Protein AF-A0A2S0VWW7-F1 (afdb_monomer)

Nearest PDB structures (foldseek):
  4xgw-assembly1_C  TM=8.590E-01  e=1.029E-23  Escherichia coli K-12
  4xgv-assembly3_C  TM=8.560E-01  e=3.788E-23  Escherichia coli K-12
  4xgv-assembly2_B  TM=8.538E-01  e=8.863E-23  Escherichia coli K-12
  4xgw-assembly2_B  TM=8.535E-01  e=9.926E-23  Escherichia coli K-12
  2o18-assembly1_C  TM=8.435E-01  e=6.814E-22  Escherichia coli

Solvent-accessible surface area (backbone atoms only — not comparable to full-atom values): 15763 Å² total; per-residue (Å²): 114,48,84,45,79,48,77,50,75,55,90,91,32,59,28,40,41,40,35,41,29,86,46,69,70,60,43,54,52,49,50,50,53,38,53,49,50,47,51,50,52,40,53,37,53,27,78,89,36,77,87,7,57,41,29,50,48,32,73,25,18,49,73,50,70,37,79,46,49,67,69,56,34,50,52,50,54,48,46,51,50,46,14,58,80,43,77,58,48,40,43,45,18,44,53,44,43,54,75,47,52,51,83,86,55,88,66,82,66,54,68,71,54,33,50,65,36,38,76,45,40,52,58,90,63,50,47,71,54,66,54,32,39,29,42,68,49,69,76,21,30,66,44,50,88,72,40,54,60,30,41,40,35,46,50,36,41,55,52,37,44,75,71,70,36,58,27,22,38,34,34,54,54,76,29,29,28,37,52,19,24,45,96,88,66,47,54,46,77,45,68,40,74,42,53,85,52,53,96,81,50,94,72,65,68,50,76,43,72,46,74,38,49,57,27,6,37,11,62,32,60,38,57,87,56,49,42,75,48,98,90,39,81,37,40,72,56,57,30,60,89,75,54,42,53,39,51,66,57,31,30,24,36,18,45,32,81,41,16,34,56,8,29,39,52,14,42,39,27,44,63,44,30,87,55,13,64,61,53,43,58,74,67,70,50,38,31,44,35,28,30,75,85,67,52,76,49,71,47,123

Mean predicted aligned error: 4.57 Å

Radius of gyration: 19.51 Å; Cα contacts (8 Å, |Δi|>4): 621; chains: 1; bounding box: 43×45×53 Å

Sequence (300 aa):
MHLFQFQFKAMGSPCSLHFYAANQSLAQTAARHAQQEVARLESKYSRYRSSSLLSNINLSAGKKAVAIDNETAALLAYAEQAYQISDGLFDITTGVLRNAWNFKSKTIPNDETILQWLDLVGWQDVEWQQSQIYLPKAGMEIDFGGIVKEYASDAVVALLKQHQIQFGLVDMGGDIHVVGPHPNGDAWLVGVQNPASNAKDNNPSPVANIPMTHGGLASSGDYQRYIELQGKKYSHVLNPRTGWPVSGLAAVSVWSEQCVMAGTLATITMLKEEAGVSWLQELAVPFVAVDLQGRINRAV

Structure (mmCIF, N/CA/C/O backbone):
data_AF-A0A2S0VWW7-F1
#
_entry.id   AF-A0A2S0VWW7-F1
#
loop_
_atom_site.group_PDB
_atom_site.id
_atom_site.type_symbol
_atom_site.label_atom_id
_atom_site.label_alt_id
_atom_site.label_comp_id
_atom_site.label_asym_id
_atom_site.label_entity_id
_atom_site.label_seq_id
_atom_site.pdbx_PDB_ins_code
_atom_site.Cartn_x
_atom_site.Cartn_y
_atom_site.Cartn_z
_atom_site.occupancy
_atom_site.B_iso_or_equiv
_atom_site.auth_seq_id
_atom_site.auth_comp_id
_atom_site.auth_asym_id
_atom_site.auth_atom_id
_atom_site.pdbx_PDB_model_num
ATOM 1 N N . MET A 1 1 ? 21.161 3.313 -24.583 1.00 85.00 1 MET A N 1
ATOM 2 C CA . MET A 1 1 ? 20.501 3.521 -23.276 1.00 85.00 1 MET A CA 1
ATOM 3 C C . MET A 1 1 ? 21.174 2.635 -22.250 1.00 85.00 1 MET A C 1
ATOM 5 O O . MET A 1 1 ? 21.552 1.525 -22.600 1.00 85.00 1 MET A O 1
ATOM 9 N N . HIS A 1 2 ? 21.316 3.109 -21.017 1.00 95.19 2 HIS A N 1
ATOM 10 C CA . HIS A 1 2 ? 21.922 2.350 -19.918 1.00 95.19 2 HIS A CA 1
ATOM 11 C C . HIS A 1 2 ? 20.928 2.221 -18.772 1.00 95.19 2 HIS A C 1
ATOM 13 O O . HIS A 1 2 ? 20.112 3.123 -18.587 1.00 95.19 2 HIS A O 1
ATOM 19 N N . LEU A 1 3 ? 21.004 1.116 -18.029 1.00 97.88 3 LEU A N 1
ATOM 20 C CA . LEU A 1 3 ? 20.250 0.939 -16.794 1.00 97.88 3 LEU A CA 1
ATOM 21 C C . LEU A 1 3 ? 20.892 1.787 -15.693 1.00 97.88 3 LEU A C 1
ATOM 23 O O . LEU A 1 3 ? 22.076 1.628 -15.401 1.00 97.88 3 LEU A O 1
ATOM 27 N N . PHE A 1 4 ? 20.106 2.668 -15.086 1.00 98.50 4 PHE A N 1
ATOM 28 C CA . PHE A 1 4 ? 20.488 3.447 -13.915 1.00 98.50 4 PHE A CA 1
ATOM 29 C C . PHE A 1 4 ? 19.727 2.944 -12.693 1.00 98.50 4 PHE A C 1
ATOM 31 O O . PHE A 1 4 ? 18.573 2.525 -12.800 1.00 98.50 4 PHE A O 1
ATOM 38 N N . GLN A 1 5 ? 20.384 3.002 -11.537 1.00 98.31 5 GLN A N 1
ATOM 39 C CA . GLN A 1 5 ? 19.826 2.585 -10.258 1.00 98.31 5 GLN A CA 1
ATOM 40 C C . GLN A 1 5 ? 19.973 3.717 -9.247 1.00 98.31 5 GLN A C 1
ATOM 42 O O . GLN A 1 5 ? 21.059 4.275 -9.079 1.00 98.31 5 GLN A O 1
ATOM 47 N N . PHE A 1 6 ? 18.879 4.045 -8.570 1.00 98.50 6 PHE A N 1
ATOM 48 C CA . PHE A 1 6 ? 18.844 5.057 -7.522 1.00 98.50 6 PHE A CA 1
ATOM 49 C C . PHE A 1 6 ? 18.192 4.459 -6.288 1.00 98.50 6 PHE A C 1
ATOM 51 O O . PHE A 1 6 ? 17.077 3.958 -6.369 1.00 98.50 6 PHE A O 1
ATOM 58 N N . GLN A 1 7 ? 18.869 4.533 -5.147 1.00 97.88 7 GLN A N 1
ATOM 59 C CA . GLN A 1 7 ? 18.347 4.063 -3.867 1.00 97.88 7 GLN A CA 1
ATOM 60 C C . GLN A 1 7 ? 18.106 5.248 -2.940 1.00 97.88 7 GLN A C 1
ATOM 62 O O . GLN A 1 7 ? 18.870 6.215 -2.935 1.00 97.88 7 GLN A O 1
ATOM 67 N N . PHE A 1 8 ? 17.037 5.176 -2.158 1.00 97.75 8 PHE A N 1
ATOM 68 C CA . PHE A 1 8 ? 16.674 6.197 -1.184 1.00 97.75 8 PHE A CA 1
ATOM 69 C C . PHE A 1 8 ? 15.818 5.585 -0.071 1.00 97.75 8 PHE A C 1
ATOM 71 O O . PHE A 1 8 ? 15.491 4.400 -0.093 1.00 97.75 8 PHE A O 1
ATOM 78 N N . LYS A 1 9 ? 15.496 6.379 0.949 1.00 96.44 9 LYS A N 1
ATOM 79 C CA . LYS A 1 9 ? 14.593 5.977 2.032 1.00 96.44 9 LYS A CA 1
ATOM 80 C C . LYS A 1 9 ? 13.419 6.934 2.065 1.00 96.44 9 LYS A C 1
ATOM 82 O O . LYS A 1 9 ? 13.630 8.144 2.061 1.00 96.44 9 LYS A O 1
ATOM 87 N N . ALA A 1 10 ? 12.218 6.385 2.125 1.00 94.81 10 ALA A N 1
ATOM 88 C CA . ALA A 1 10 ? 10.982 7.136 2.263 1.00 94.81 10 ALA A CA 1
ATOM 89 C C . ALA A 1 10 ? 9.891 6.214 2.811 1.00 94.81 10 ALA A C 1
ATOM 91 O O . ALA A 1 10 ? 10.002 4.995 2.714 1.00 94.81 10 ALA A O 1
ATOM 92 N N . MET A 1 11 ? 8.849 6.785 3.413 1.00 92.38 11 MET A N 1
ATOM 93 C CA . MET A 1 11 ? 7.660 6.060 3.883 1.00 92.38 11 MET A CA 1
ATOM 94 C C . MET A 1 11 ? 7.982 4.911 4.857 1.00 92.38 11 MET A C 1
ATOM 96 O O . MET A 1 11 ? 7.251 3.930 4.970 1.00 92.38 11 MET A O 1
ATOM 100 N N . GLY A 1 12 ? 9.091 5.042 5.594 1.00 88.56 12 GLY A N 1
ATOM 101 C CA . GLY A 1 12 ? 9.561 4.039 6.550 1.00 88.56 12 GLY A CA 1
ATOM 102 C C . GLY A 1 12 ? 10.221 2.797 5.934 1.00 88.56 12 GLY A C 1
ATOM 103 O O . GLY A 1 12 ? 10.450 1.837 6.669 1.00 88.56 12 GLY A O 1
ATOM 104 N N . SER A 1 13 ? 10.554 2.800 4.638 1.00 89.62 13 SER A N 1
ATOM 105 C CA . SER A 1 13 ? 11.182 1.671 3.933 1.00 89.62 13 SER A CA 1
ATOM 106 C C . SER A 1 13 ? 12.340 2.102 3.013 1.00 89.62 13 SER A C 1
ATOM 108 O O . SER A 1 13 ? 12.425 3.264 2.598 1.00 89.62 13 SER A O 1
ATOM 110 N N . PRO A 1 14 ? 13.284 1.192 2.694 1.00 94.06 14 PRO A N 1
ATOM 111 C CA . PRO A 1 14 ? 14.175 1.390 1.555 1.00 94.06 14 PRO A CA 1
ATOM 112 C C . PRO A 1 14 ? 13.351 1.390 0.262 1.00 94.06 14 PRO A C 1
ATOM 114 O O . PRO A 1 14 ? 12.431 0.594 0.123 1.00 94.06 14 PRO A O 1
ATOM 117 N N . CYS A 1 15 ? 13.674 2.291 -0.659 1.00 97.00 15 CYS A N 1
ATOM 118 C CA . CYS A 1 15 ? 13.042 2.400 -1.971 1.00 97.00 15 CYS A CA 1
ATOM 119 C C . CYS A 1 15 ? 14.127 2.417 -3.052 1.00 97.00 15 CYS A C 1
ATOM 121 O O . CYS A 1 15 ? 15.250 2.886 -2.809 1.00 97.00 15 CYS A O 1
ATOM 123 N N . SER A 1 16 ? 13.805 1.944 -4.254 1.00 98.00 16 SER A N 1
ATOM 124 C CA . SER A 1 16 ? 14.725 1.984 -5.386 1.00 98.00 16 SER A CA 1
ATOM 125 C C . SER A 1 16 ? 14.032 2.255 -6.722 1.00 98.00 16 SER A C 1
ATOM 127 O O . SER A 1 16 ? 12.875 1.908 -6.935 1.00 98.00 16 SER A O 1
ATOM 129 N N . LEU A 1 17 ? 14.749 2.930 -7.622 1.00 98.62 17 LEU A N 1
ATOM 130 C CA . LEU A 1 17 ? 14.327 3.207 -8.995 1.00 98.62 17 LEU A CA 1
ATOM 131 C C . LEU A 1 17 ? 15.333 2.572 -9.942 1.00 98.62 17 LEU A C 1
ATOM 133 O O . LEU A 1 17 ? 16.511 2.941 -9.912 1.00 98.62 17 LEU A O 1
ATOM 137 N N . HIS A 1 18 ? 14.878 1.656 -10.788 1.00 98.38 18 HIS A N 1
ATOM 138 C CA . HIS A 1 18 ? 15.699 0.971 -11.779 1.00 98.38 18 HIS A CA 1
ATOM 139 C C . HIS A 1 18 ? 15.141 1.275 -13.162 1.00 98.38 18 HIS A C 1
ATOM 141 O O . HIS A 1 18 ? 14.099 0.749 -13.528 1.00 98.38 18 HIS A O 1
ATOM 147 N N . PHE A 1 19 ? 15.792 2.118 -13.957 1.00 98.62 19 PHE A N 1
ATOM 148 C CA . PHE A 1 19 ? 15.247 2.466 -15.270 1.00 98.62 19 PHE A CA 1
ATOM 149 C C . PHE A 1 19 ? 16.317 2.798 -16.299 1.00 98.62 19 PHE A C 1
ATOM 151 O O . PHE A 1 19 ? 17.439 3.190 -15.970 1.00 98.62 19 PHE A O 1
ATOM 158 N N . TYR A 1 20 ? 15.961 2.643 -17.571 1.00 98.56 20 TYR A N 1
ATOM 159 C CA . TYR A 1 20 ? 16.850 2.952 -18.677 1.00 98.56 20 TYR A CA 1
ATOM 160 C C . TYR A 1 20 ? 16.694 4.404 -19.113 1.00 98.56 20 TYR A C 1
ATOM 162 O O . TYR A 1 20 ? 15.585 4.886 -19.333 1.00 98.56 20 TYR A O 1
ATOM 170 N N . ALA A 1 21 ? 17.821 5.087 -19.306 1.00 98.00 21 ALA A N 1
ATOM 171 C CA . ALA A 1 21 ? 17.844 6.452 -19.821 1.00 98.00 21 ALA A CA 1
ATOM 172 C C . ALA A 1 21 ? 18.891 6.623 -20.929 1.00 98.00 21 ALA A C 1
ATOM 174 O O . ALA A 1 21 ? 19.834 5.832 -21.068 1.00 98.00 21 ALA A O 1
ATOM 175 N N . ALA A 1 22 ? 18.718 7.673 -21.735 1.00 96.62 22 ALA A N 1
ATOM 176 C CA . ALA A 1 22 ? 19.641 8.019 -22.814 1.00 96.62 22 ALA A CA 1
ATOM 177 C C . ALA A 1 22 ? 21.004 8.495 -22.288 1.00 96.62 22 ALA A C 1
ATOM 179 O O . ALA A 1 22 ? 22.032 8.193 -22.888 1.00 96.62 22 ALA A O 1
ATOM 180 N N . ASN A 1 23 ? 21.018 9.218 -21.166 1.00 97.06 23 ASN A N 1
ATOM 181 C CA . ASN A 1 23 ? 22.227 9.727 -20.529 1.00 97.06 23 ASN A CA 1
ATOM 182 C C . ASN A 1 23 ? 22.016 9.940 -19.018 1.00 97.06 23 ASN A C 1
ATOM 184 O O . ASN A 1 23 ? 20.890 9.921 -18.517 1.00 97.06 23 ASN A O 1
ATOM 188 N N . GLN A 1 24 ? 23.118 10.169 -18.302 1.00 97.56 24 GLN A N 1
ATOM 189 C CA . GLN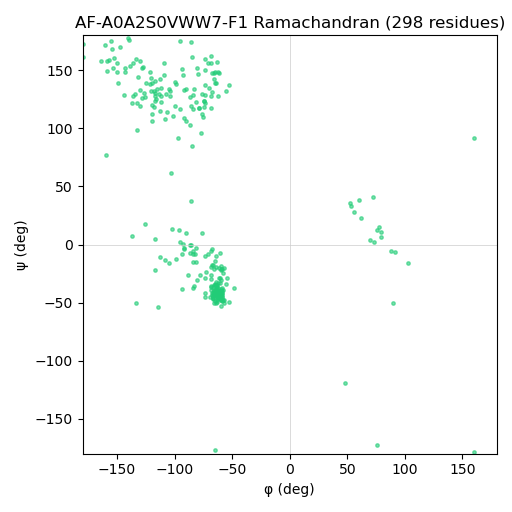 A 1 24 ? 23.130 10.341 -16.849 1.00 97.56 24 GLN A CA 1
ATOM 190 C C . GLN A 1 24 ? 22.368 11.586 -16.371 1.00 97.56 24 GLN A C 1
ATOM 192 O O . GLN A 1 24 ? 21.742 11.543 -15.315 1.00 97.56 24 GLN A O 1
ATOM 197 N N . SER A 1 25 ? 22.387 12.682 -17.135 1.00 97.94 25 SER A N 1
ATOM 198 C CA . SER A 1 25 ? 21.715 13.933 -16.756 1.00 97.94 25 SER A CA 1
ATOM 199 C C . SER A 1 25 ? 20.190 13.776 -16.728 1.00 97.94 25 SER A C 1
ATOM 201 O O . SER A 1 25 ? 19.543 14.169 -15.751 1.00 97.94 25 SER A O 1
ATOM 203 N N . LEU A 1 26 ? 19.623 13.120 -17.749 1.00 97.94 26 LEU A N 1
ATOM 204 C CA . LEU A 1 26 ? 18.206 12.755 -17.782 1.00 97.94 26 LEU A CA 1
ATOM 205 C C . LEU A 1 26 ? 17.859 11.839 -16.605 1.00 97.94 26 LEU A C 1
ATOM 207 O O . LEU A 1 26 ? 16.893 12.104 -15.892 1.00 97.94 26 LEU A O 1
ATOM 211 N N . ALA A 1 27 ? 18.675 10.806 -16.368 1.00 98.38 27 ALA A N 1
ATOM 212 C CA . ALA A 1 27 ? 18.436 9.859 -15.285 1.00 98.38 27 ALA A CA 1
ATOM 213 C C . ALA A 1 27 ? 18.416 10.538 -13.908 1.00 98.38 27 ALA A C 1
ATOM 215 O O . ALA A 1 27 ? 17.491 10.334 -13.129 1.00 98.38 27 ALA A O 1
ATOM 216 N N . GLN A 1 28 ? 19.394 11.400 -13.627 1.00 98.44 28 GLN A N 1
ATOM 217 C CA . GLN A 1 28 ? 19.469 12.142 -12.367 1.00 98.44 28 GLN A CA 1
ATOM 218 C C . GLN A 1 28 ? 18.298 13.109 -12.186 1.00 98.44 28 GLN A C 1
ATOM 220 O O . GLN A 1 28 ? 17.797 13.259 -11.073 1.00 98.44 28 GLN A O 1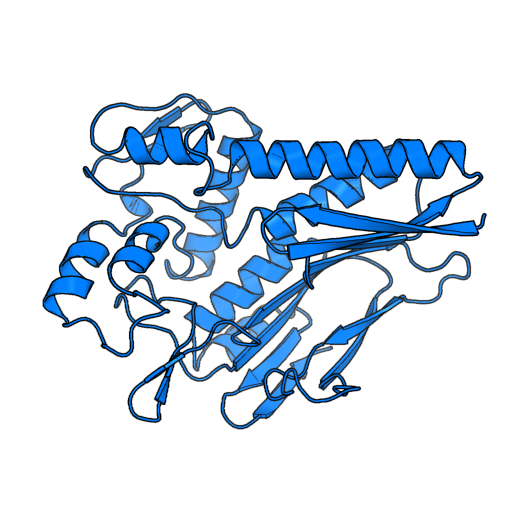
ATOM 225 N N . THR A 1 29 ? 17.860 13.766 -13.261 1.00 98.62 29 THR A N 1
ATOM 226 C CA . THR A 1 29 ? 16.718 14.688 -13.214 1.00 98.62 29 THR A CA 1
ATOM 227 C C . THR A 1 29 ? 15.426 13.938 -12.906 1.00 98.62 29 THR A C 1
ATOM 229 O O . THR A 1 29 ? 14.727 14.296 -11.961 1.00 98.62 29 THR A O 1
ATOM 232 N N . ALA A 1 30 ? 15.149 12.858 -13.640 1.00 98.62 30 ALA A N 1
ATOM 233 C CA . ALA A 1 30 ? 13.951 12.050 -13.438 1.00 98.62 30 ALA A CA 1
ATOM 234 C C . ALA A 1 30 ? 13.926 11.390 -12.049 1.00 98.62 30 ALA A C 1
ATOM 236 O O . ALA A 1 30 ? 12.911 11.445 -11.359 1.00 98.62 30 ALA A O 1
ATOM 237 N N . ALA A 1 31 ? 15.060 10.843 -11.592 1.00 98.69 31 ALA A N 1
ATOM 238 C CA . ALA A 1 31 ? 15.171 10.263 -10.255 1.00 98.69 31 ALA A CA 1
ATOM 239 C C . ALA A 1 31 ? 14.935 11.301 -9.149 1.00 98.69 31 ALA A C 1
ATOM 241 O O . ALA A 1 31 ? 14.242 11.013 -8.177 1.00 98.69 31 ALA A O 1
ATOM 242 N N . ARG A 1 32 ? 15.461 12.524 -9.304 1.00 98.69 32 ARG A N 1
ATOM 243 C CA . ARG A 1 32 ? 15.236 13.607 -8.338 1.00 98.69 32 ARG A CA 1
ATOM 244 C C . ARG A 1 32 ? 13.759 13.982 -8.251 1.00 98.69 32 ARG A C 1
ATOM 246 O O . ARG A 1 32 ? 13.248 14.121 -7.146 1.00 98.69 32 ARG A O 1
ATOM 253 N N . HIS A 1 33 ? 13.082 14.130 -9.387 1.00 98.75 33 HIS A N 1
ATOM 254 C CA . HIS A 1 33 ? 11.653 14.449 -9.409 1.00 98.75 33 HIS A CA 1
ATOM 255 C C . HIS A 1 33 ? 10.810 13.319 -8.802 1.00 98.75 33 HIS A C 1
ATOM 257 O O . HIS A 1 33 ? 9.933 13.590 -7.989 1.00 98.75 33 HIS A O 1
ATOM 263 N N . ALA A 1 34 ? 11.133 12.057 -9.102 1.00 98.75 34 ALA A N 1
ATOM 264 C CA . ALA A 1 34 ? 10.498 10.902 -8.469 1.00 98.75 34 ALA A CA 1
ATOM 265 C C . ALA A 1 34 ? 10.666 10.914 -6.938 1.00 98.75 34 ALA A C 1
ATOM 267 O O . ALA A 1 34 ? 9.695 10.778 -6.200 1.00 98.75 34 ALA A O 1
ATOM 268 N N . GLN A 1 35 ? 11.885 11.143 -6.441 1.00 98.69 35 GLN A N 1
ATOM 269 C CA . GLN A 1 35 ? 12.160 11.232 -5.002 1.00 98.69 35 GLN A CA 1
ATOM 270 C C . GLN A 1 35 ? 11.423 12.400 -4.334 1.00 98.69 35 GLN A C 1
ATOM 272 O O . GLN A 1 35 ? 10.923 12.258 -3.218 1.00 98.69 35 GLN A O 1
ATOM 277 N N . GLN A 1 36 ? 11.345 13.551 -5.006 1.00 98.69 36 GLN A N 1
ATOM 278 C CA . GLN A 1 36 ? 10.592 14.713 -4.530 1.00 98.69 36 GLN A CA 1
ATOM 279 C C . GLN A 1 36 ? 9.095 14.420 -4.443 1.00 98.69 36 GLN A C 1
ATOM 281 O O . GLN A 1 36 ? 8.461 14.832 -3.473 1.00 98.69 36 GLN A O 1
ATOM 286 N N . GLU A 1 37 ? 8.547 13.681 -5.404 1.00 98.69 37 GLU A N 1
ATOM 287 C CA . GLU A 1 37 ? 7.137 13.306 -5.406 1.00 98.69 37 GLU A CA 1
ATOM 288 C C . GLU A 1 37 ? 6.796 12.356 -4.253 1.00 98.69 37 GLU A C 1
ATOM 290 O O . GLU A 1 37 ? 5.864 12.609 -3.487 1.00 98.69 37 GLU A O 1
ATOM 295 N N . VAL A 1 38 ? 7.622 11.331 -4.030 1.00 98.50 38 VAL A N 1
ATOM 296 C CA . VAL A 1 38 ? 7.475 10.451 -2.861 1.00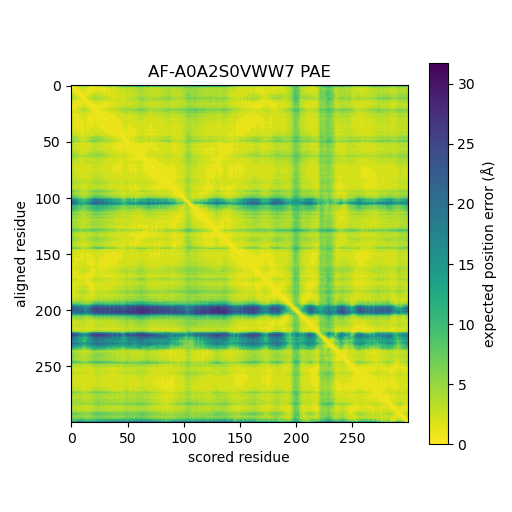 98.50 38 VAL A CA 1
ATOM 297 C C . VAL A 1 38 ? 7.569 11.256 -1.559 1.00 98.50 38 VAL A C 1
ATOM 299 O O . VAL A 1 38 ? 6.758 11.069 -0.651 1.00 98.50 38 VAL A O 1
ATOM 302 N N . ALA A 1 39 ? 8.528 12.181 -1.458 1.00 98.12 39 ALA A N 1
ATOM 303 C CA . ALA A 1 39 ? 8.691 13.020 -0.273 1.00 98.12 39 ALA A CA 1
ATOM 304 C C . ALA A 1 39 ? 7.496 13.965 -0.049 1.00 98.12 39 ALA A C 1
ATOM 306 O O . ALA A 1 39 ? 7.124 14.207 1.103 1.00 98.12 39 ALA A O 1
ATOM 307 N N . ARG A 1 40 ? 6.874 14.478 -1.121 1.00 98.19 40 ARG A N 1
ATOM 308 C CA . ARG A 1 40 ? 5.651 15.294 -1.062 1.00 98.19 40 ARG A CA 1
ATOM 309 C C . ARG A 1 40 ? 4.491 14.482 -0.490 1.00 98.19 40 ARG A C 1
ATOM 311 O O . ARG A 1 40 ? 3.853 14.938 0.461 1.00 98.19 40 ARG A O 1
ATOM 318 N N . LEU A 1 41 ? 4.266 13.275 -1.013 1.00 98.31 41 LEU A N 1
ATOM 319 C CA . LEU A 1 41 ? 3.218 12.364 -0.544 1.00 98.31 41 LEU A CA 1
ATOM 320 C C . LEU A 1 41 ? 3.445 11.940 0.912 1.00 98.31 41 LEU A C 1
ATOM 322 O O . LEU A 1 41 ? 2.533 12.042 1.732 1.00 98.31 41 LEU A O 1
ATOM 326 N N . GLU A 1 42 ? 4.673 11.561 1.276 1.00 97.00 42 GLU A N 1
ATOM 327 C CA . GLU A 1 42 ? 5.024 11.245 2.664 1.00 97.00 42 GLU A CA 1
ATOM 328 C C . GLU A 1 42 ? 4.794 12.452 3.584 1.00 97.00 42 GLU A C 1
ATOM 330 O O . GLU A 1 42 ? 4.249 12.313 4.677 1.00 97.00 42 GLU A O 1
ATOM 335 N N . SER A 1 43 ? 5.172 13.659 3.156 1.00 97.56 43 SER A N 1
ATOM 336 C CA . SER A 1 43 ? 4.957 14.859 3.965 1.00 97.56 43 SER A CA 1
ATOM 337 C C . SER A 1 43 ? 3.482 15.167 4.197 1.00 97.56 43 SER A C 1
ATOM 339 O O . SER A 1 43 ? 3.136 15.712 5.245 1.00 97.56 43 SER A O 1
ATOM 341 N N . LYS A 1 44 ? 2.627 14.839 3.229 1.00 98.25 44 LYS A N 1
ATOM 342 C CA . LYS A 1 44 ? 1.196 15.132 3.265 1.00 98.25 44 LYS A CA 1
ATOM 343 C C . LYS A 1 44 ? 0.399 14.086 4.045 1.00 98.25 44 LYS A C 1
ATOM 345 O O . LYS A 1 44 ? -0.512 14.462 4.781 1.00 98.25 44 LYS A O 1
ATOM 350 N N . TYR A 1 45 ? 0.767 12.811 3.929 1.00 97.88 45 TYR A N 1
ATOM 351 C CA . TYR A 1 45 ? -0.028 11.690 4.441 1.00 97.88 45 TYR A CA 1
ATOM 352 C C . TYR A 1 45 ? 0.654 10.867 5.543 1.00 97.88 45 TYR A C 1
ATOM 354 O O . TYR A 1 45 ? 0.106 9.864 5.984 1.00 97.88 45 TYR A O 1
ATOM 362 N N . SER A 1 46 ? 1.840 11.251 6.025 1.00 94.62 46 SER A N 1
ATOM 363 C CA . SER A 1 46 ? 2.479 10.530 7.131 1.00 94.62 46 SER A CA 1
ATOM 364 C C . SER A 1 46 ? 1.872 10.897 8.481 1.00 94.62 46 SER A C 1
ATOM 366 O O . SER A 1 46 ? 2.062 12.006 8.980 1.00 94.62 46 SER A O 1
ATOM 368 N N . ARG A 1 47 ? 1.272 9.908 9.150 1.00 91.19 47 ARG A N 1
ATOM 369 C CA . ARG A 1 47 ? 0.798 10.028 10.541 1.00 91.19 47 ARG A CA 1
ATOM 370 C C . ARG A 1 47 ? 1.907 10.356 11.551 1.00 91.19 47 ARG A C 1
ATOM 372 O O . ARG A 1 47 ? 1.621 10.800 12.656 1.00 91.19 47 ARG A O 1
ATOM 379 N N . TYR A 1 48 ? 3.174 10.135 11.187 1.00 90.81 48 TYR A N 1
ATOM 380 C CA . TYR A 1 48 ? 4.332 10.428 12.039 1.00 90.81 48 TYR A CA 1
ATOM 381 C C . TYR A 1 48 ? 4.786 11.891 11.955 1.00 90.81 48 TYR A C 1
ATOM 383 O O . TYR A 1 48 ? 5.662 12.303 12.716 1.00 90.81 48 TYR A O 1
ATOM 391 N N . ARG A 1 49 ? 4.225 12.683 11.032 1.00 93.88 49 ARG A N 1
ATOM 392 C CA . ARG A 1 49 ? 4.543 14.104 10.865 1.00 93.88 49 ARG A CA 1
ATOM 393 C C . ARG A 1 49 ? 3.371 14.941 11.351 1.00 93.88 49 ARG A C 1
ATOM 395 O O . ARG A 1 49 ? 2.362 15.042 10.665 1.00 93.88 49 ARG A O 1
ATOM 402 N N . SER A 1 50 ? 3.537 15.599 12.495 1.00 94.06 50 SER A N 1
ATOM 403 C CA . SER A 1 50 ? 2.498 16.445 13.103 1.00 94.06 50 SER A CA 1
ATOM 404 C C . SER A 1 50 ? 2.017 17.591 12.206 1.00 94.06 50 SER A C 1
ATOM 406 O O . SER A 1 50 ? 0.893 18.052 12.366 1.00 94.06 50 SER A O 1
ATOM 408 N N . SER A 1 51 ? 2.846 18.035 11.256 1.00 95.69 51 SER A N 1
ATOM 409 C CA . SER A 1 51 ? 2.512 19.060 10.261 1.00 95.69 51 SER A CA 1
ATOM 410 C C . SER A 1 51 ? 1.819 18.524 9.002 1.00 95.69 51 SER A C 1
ATOM 412 O O . SER A 1 51 ? 1.528 19.307 8.099 1.00 95.69 51 SER A O 1
ATOM 414 N N . SER A 1 52 ? 1.587 17.212 8.898 1.00 98.00 52 SER A N 1
ATOM 415 C CA . SER A 1 52 ? 0.938 16.607 7.732 1.00 98.00 52 SER A CA 1
ATOM 416 C C . SER A 1 52 ? -0.553 16.951 7.664 1.00 98.00 52 SER A C 1
ATOM 418 O O . SER A 1 52 ? -1.196 17.225 8.683 1.00 98.00 52 SER A O 1
ATOM 420 N N . LEU A 1 53 ? -1.124 16.890 6.456 1.00 98.50 53 LEU A N 1
ATOM 421 C CA . LEU A 1 53 ? -2.569 17.031 6.268 1.00 98.50 53 LEU A CA 1
ATOM 422 C C . LEU A 1 53 ? -3.313 15.936 7.040 1.00 98.50 53 LEU A C 1
ATOM 424 O O . LEU A 1 53 ? -4.286 16.239 7.725 1.00 98.50 53 LEU A O 1
ATOM 428 N N . LEU A 1 54 ? -2.817 14.694 6.987 1.00 98.19 54 LEU A N 1
ATOM 429 C CA . LEU A 1 54 ? -3.396 13.567 7.720 1.00 98.19 54 LEU A CA 1
ATOM 430 C C . LEU A 1 54 ? -3.461 13.833 9.230 1.00 98.19 54 LEU A C 1
ATOM 432 O O . LEU A 1 54 ? -4.516 13.695 9.845 1.00 98.19 54 LEU A O 1
ATOM 436 N N . SER A 1 55 ? -2.350 14.265 9.833 1.00 97.75 55 SER A N 1
ATOM 437 C CA . SER A 1 55 ? -2.318 14.595 11.260 1.00 97.75 55 SER A CA 1
ATOM 438 C C . SER A 1 55 ? -3.249 15.759 11.598 1.00 97.75 55 SER A C 1
ATOM 440 O O . SER A 1 55 ? -3.896 15.722 12.640 1.00 97.75 55 SER A O 1
ATOM 442 N N . ASN A 1 56 ? -3.371 16.764 10.726 1.00 98.44 56 ASN A N 1
ATOM 443 C CA . ASN A 1 56 ? -4.314 17.864 10.927 1.00 98.44 56 ASN A CA 1
ATOM 444 C C . ASN A 1 56 ? -5.785 17.406 10.878 1.00 98.44 56 ASN A C 1
ATOM 446 O O . ASN A 1 56 ? -6.586 17.870 11.692 1.00 98.44 56 ASN A O 1
ATOM 450 N N . ILE A 1 57 ? -6.134 16.487 9.969 1.00 98.62 57 ILE A N 1
ATOM 451 C CA . ILE A 1 57 ? -7.467 15.863 9.908 1.00 98.62 57 ILE A CA 1
ATOM 452 C C . ILE A 1 57 ? -7.756 15.141 11.229 1.00 98.62 57 ILE A C 1
ATOM 454 O O . ILE A 1 57 ? -8.733 15.462 11.903 1.00 98.62 57 ILE A O 1
ATOM 458 N N . ASN A 1 58 ? -6.850 14.259 11.655 1.00 98.19 58 ASN A N 1
ATOM 459 C CA . ASN A 1 58 ? -7.013 13.460 12.871 1.00 98.19 58 ASN A CA 1
ATOM 460 C C . ASN A 1 58 ? -7.089 14.333 14.140 1.00 98.19 58 ASN A C 1
ATOM 462 O O . ASN A 1 58 ? -7.952 14.140 14.991 1.00 98.19 58 ASN A O 1
ATOM 466 N N . LEU A 1 59 ? -6.254 15.371 14.258 1.00 97.69 59 LEU A N 1
ATOM 467 C CA . LEU A 1 59 ? -6.290 16.304 15.397 1.00 97.69 59 LEU A CA 1
ATOM 468 C C . LEU A 1 59 ? -7.553 17.185 15.435 1.00 97.69 59 LEU A C 1
ATOM 470 O O . LEU A 1 59 ? -7.873 17.753 16.492 1.00 97.69 59 LEU A O 1
ATOM 474 N N . SER A 1 60 ? -8.252 17.313 14.303 1.00 98.44 60 SER A N 1
ATOM 475 C CA . SER A 1 60 ? -9.501 18.071 14.157 1.00 98.44 60 SER A CA 1
ATOM 476 C C . SER A 1 60 ? -10.759 17.226 14.385 1.00 98.44 60 SER A C 1
ATOM 478 O O . SER A 1 60 ? -11.859 17.786 14.387 1.00 98.44 60 SER A O 1
ATOM 480 N N . ALA A 1 61 ? -10.612 15.919 14.629 1.00 98.44 61 ALA A N 1
ATOM 481 C CA . ALA A 1 61 ? -11.721 15.017 14.914 1.00 98.44 61 ALA A CA 1
ATOM 482 C C . ALA A 1 61 ? -12.572 15.503 16.099 1.00 98.44 61 ALA A C 1
ATOM 484 O O . ALA A 1 61 ? -12.050 15.913 17.141 1.00 98.44 61 ALA A O 1
ATOM 485 N N . GLY A 1 62 ? -13.891 15.516 15.910 1.00 98.38 62 GLY A N 1
ATOM 486 C CA . GLY A 1 62 ? -14.881 16.058 16.840 1.00 98.38 62 GLY A CA 1
ATOM 487 C C . GLY A 1 62 ? -14.877 17.586 16.980 1.00 98.38 62 GLY A C 1
ATOM 488 O O . GLY A 1 62 ? -15.621 18.110 17.803 1.00 98.38 62 GLY A O 1
ATOM 489 N N . LYS A 1 63 ? -14.053 18.324 16.216 1.00 98.50 63 LYS A N 1
ATOM 490 C CA . LYS A 1 63 ? -13.897 19.786 16.366 1.00 98.50 63 LYS A CA 1
ATOM 491 C C . LYS A 1 63 ? -14.383 20.576 15.158 1.00 98.50 63 LYS A C 1
ATOM 493 O O . LYS A 1 63 ? -15.147 21.520 15.328 1.00 98.50 63 LYS A O 1
ATOM 498 N N . LYS A 1 64 ? -13.888 20.261 13.957 1.00 98.19 64 LYS A N 1
ATOM 499 C CA . LYS A 1 64 ? -14.213 21.005 12.727 1.00 98.19 64 LYS A CA 1
ATOM 500 C C . LYS A 1 64 ? -13.847 20.224 11.470 1.00 98.19 64 LYS A C 1
ATOM 502 O O . LYS A 1 64 ? -12.940 19.395 11.504 1.00 98.19 64 LYS A O 1
ATOM 507 N N . ALA A 1 65 ? -14.493 20.569 10.359 1.00 98.50 65 ALA A N 1
ATOM 508 C CA . ALA A 1 65 ? -14.074 20.125 9.037 1.00 98.50 65 ALA A CA 1
ATOM 509 C C . ALA A 1 65 ? -12.695 20.702 8.661 1.00 98.50 65 ALA A C 1
ATOM 511 O O . ALA A 1 65 ? -12.330 21.818 9.053 1.00 98.50 65 ALA A O 1
ATOM 512 N N . VAL A 1 66 ? -11.934 19.938 7.884 1.00 98.75 66 VAL A N 1
ATOM 513 C CA . VAL A 1 66 ? -10.612 20.290 7.363 1.00 98.75 66 VAL A CA 1
ATOM 514 C C . VAL A 1 66 ? -10.681 20.342 5.846 1.00 98.75 66 VAL A C 1
ATOM 516 O O . VAL A 1 66 ? -11.173 19.410 5.217 1.00 98.75 66 VAL A O 1
ATOM 519 N N . ALA A 1 67 ? -10.178 21.430 5.261 1.00 98.56 67 ALA A N 1
ATOM 520 C CA . ALA A 1 67 ? -10.095 21.570 3.815 1.00 98.56 67 ALA A CA 1
ATOM 521 C C . ALA A 1 67 ? -9.123 20.541 3.219 1.00 98.56 67 ALA A C 1
ATOM 523 O O . ALA A 1 67 ? -8.043 20.305 3.767 1.00 98.56 67 ALA A O 1
ATOM 524 N N . ILE A 1 68 ? -9.499 19.969 2.081 1.00 98.69 68 ILE A N 1
ATOM 525 C CA . ILE A 1 68 ? -8.704 18.997 1.330 1.00 98.69 68 ILE A CA 1
ATOM 526 C C . ILE A 1 68 ? -8.625 19.409 -0.138 1.00 98.69 68 ILE A C 1
ATOM 528 O O . ILE A 1 68 ? -9.458 20.170 -0.628 1.00 98.69 68 ILE A O 1
ATOM 532 N N . ASP A 1 69 ? -7.602 18.921 -0.832 1.00 98.38 69 ASP A N 1
ATOM 533 C CA . ASP A 1 69 ? -7.461 19.118 -2.271 1.00 98.38 69 ASP A CA 1
ATOM 534 C C . ASP A 1 69 ? -8.013 17.926 -3.067 1.00 98.38 69 ASP A C 1
ATOM 536 O O . ASP A 1 69 ? -8.398 16.895 -2.511 1.00 98.38 69 ASP A O 1
ATOM 540 N N . ASN A 1 70 ? -8.022 18.067 -4.393 1.00 98.38 70 ASN A N 1
ATOM 541 C CA . ASN A 1 70 ? -8.550 17.051 -5.303 1.00 98.38 70 ASN A CA 1
ATOM 542 C C . ASN A 1 70 ? -7.817 15.707 -5.192 1.00 98.38 70 ASN A C 1
ATOM 544 O O . ASN A 1 70 ? -8.436 14.664 -5.372 1.00 98.38 70 ASN A O 1
ATOM 548 N N . GLU A 1 71 ? -6.513 15.716 -4.900 1.00 98.06 71 GLU A N 1
ATOM 549 C CA . GLU A 1 71 ? -5.741 14.483 -4.724 1.00 98.06 71 GLU A CA 1
ATOM 550 C C . GLU A 1 71 ? -6.206 13.732 -3.475 1.00 98.06 71 GLU A C 1
ATOM 552 O O . GLU A 1 71 ? -6.447 12.529 -3.526 1.00 98.06 71 GLU A O 1
ATOM 557 N N . THR A 1 72 ? -6.388 14.438 -2.358 1.00 98.62 72 THR A N 1
ATOM 558 C CA . THR A 1 72 ? -6.917 13.827 -1.137 1.00 98.62 72 THR A CA 1
ATOM 559 C C . THR A 1 72 ? -8.360 13.370 -1.332 1.00 98.62 72 THR A C 1
ATOM 561 O O . THR A 1 72 ? -8.681 12.252 -0.945 1.00 98.62 72 THR A O 1
ATOM 564 N N . ALA A 1 73 ? -9.213 14.161 -1.988 1.00 98.69 73 ALA A N 1
ATOM 565 C CA . ALA A 1 73 ? -10.579 13.745 -2.305 1.00 98.69 73 ALA A CA 1
ATOM 566 C C . ALA A 1 73 ? -10.619 12.479 -3.181 1.00 98.69 73 ALA A C 1
ATOM 568 O O . ALA A 1 73 ? -11.445 11.600 -2.947 1.00 98.69 73 ALA A O 1
ATOM 569 N N . ALA A 1 74 ? -9.704 12.343 -4.148 1.00 98.31 74 ALA A N 1
ATOM 570 C CA . ALA A 1 74 ? -9.581 11.136 -4.962 1.00 98.31 74 ALA A CA 1
ATOM 571 C C . ALA A 1 74 ? -9.131 9.918 -4.137 1.00 98.31 74 ALA A C 1
ATOM 573 O O . ALA A 1 74 ? -9.664 8.827 -4.329 1.00 98.31 74 ALA A O 1
ATOM 574 N N . LEU A 1 75 ? -8.205 10.093 -3.188 1.00 98.38 75 LEU A N 1
ATOM 575 C CA . LEU A 1 75 ? -7.794 9.019 -2.277 1.00 98.38 75 LEU A CA 1
ATOM 576 C C . LEU A 1 75 ? -8.918 8.596 -1.321 1.00 98.38 75 LEU A C 1
ATOM 578 O O . LEU A 1 75 ? -9.056 7.406 -1.055 1.00 98.38 75 LEU A O 1
ATOM 582 N N . LEU A 1 76 ? -9.745 9.530 -0.838 1.00 98.62 76 LEU A N 1
ATOM 583 C CA . LEU A 1 76 ? -10.933 9.201 -0.038 1.00 98.62 76 LEU A CA 1
ATOM 584 C C . LEU A 1 76 ? -11.978 8.454 -0.881 1.00 98.62 76 LEU A C 1
ATOM 586 O O . LEU A 1 76 ? -12.516 7.448 -0.434 1.00 98.62 76 LEU A O 1
ATOM 590 N N . ALA A 1 77 ? -12.206 8.881 -2.127 1.00 98.50 77 ALA A N 1
ATOM 591 C CA . ALA A 1 77 ? -13.089 8.178 -3.060 1.00 98.50 77 ALA A CA 1
ATOM 592 C C . ALA A 1 77 ? -12.587 6.764 -3.398 1.00 98.50 77 ALA A C 1
ATOM 594 O O . ALA A 1 77 ? -13.381 5.846 -3.611 1.00 98.50 77 ALA A O 1
ATOM 595 N N . TYR A 1 78 ? -11.269 6.581 -3.473 1.00 98.50 78 TYR A N 1
ATOM 596 C CA . TYR A 1 78 ? -10.652 5.270 -3.640 1.00 98.50 78 TYR A CA 1
ATOM 597 C C . TYR A 1 78 ? -10.823 4.406 -2.382 1.00 98.50 78 TYR A C 1
ATOM 599 O O . TYR A 1 78 ? -11.218 3.247 -2.483 1.00 98.50 78 TYR A O 1
ATOM 607 N N . ALA A 1 79 ? -10.587 4.975 -1.196 1.00 98.25 79 ALA A N 1
ATOM 608 C CA . ALA A 1 79 ? -10.787 4.289 0.077 1.00 98.25 79 ALA A CA 1
ATOM 609 C C . ALA A 1 79 ? -12.247 3.852 0.282 1.00 98.25 79 ALA A C 1
ATOM 611 O O . ALA A 1 79 ? -12.479 2.731 0.719 1.00 98.25 79 ALA A O 1
ATOM 612 N N . GLU A 1 80 ? -13.219 4.683 -0.107 1.00 98.50 80 GLU A N 1
ATOM 613 C CA . GLU A 1 80 ? -14.642 4.325 -0.134 1.00 98.50 80 GLU A CA 1
ATOM 614 C C . GLU A 1 80 ? -14.889 3.093 -1.013 1.00 98.50 80 GLU A C 1
ATOM 616 O O . GLU A 1 80 ? -15.526 2.140 -0.581 1.00 98.50 80 GLU A O 1
ATOM 621 N N . GLN A 1 81 ? -14.344 3.058 -2.232 1.00 98.19 81 GLN A N 1
ATOM 622 C CA . GLN A 1 81 ? -14.494 1.889 -3.105 1.00 98.19 81 GLN A CA 1
ATOM 623 C C . GLN A 1 81 ? -13.876 0.634 -2.484 1.00 98.19 81 GLN A C 1
ATOM 625 O O . GLN A 1 81 ? -14.511 -0.418 -2.495 1.00 98.19 81 GLN A O 1
ATOM 630 N N . ALA A 1 82 ? -12.676 0.747 -1.907 1.00 98.31 82 ALA A N 1
ATOM 631 C CA . ALA A 1 82 ? -12.017 -0.349 -1.202 1.00 98.31 82 ALA A CA 1
ATOM 632 C C . ALA A 1 82 ? -12.859 -0.854 -0.015 1.00 98.31 82 ALA A C 1
ATOM 634 O O . ALA A 1 82 ? -13.017 -2.064 0.170 1.00 98.31 82 ALA A O 1
ATOM 635 N N . TYR A 1 83 ? -13.457 0.063 0.748 1.00 98.44 83 TYR A N 1
ATOM 636 C CA . TYR A 1 83 ? -14.393 -0.251 1.821 1.00 98.44 83 TYR A CA 1
ATOM 637 C C . TYR A 1 83 ? -15.601 -1.031 1.286 1.00 98.44 83 TYR A C 1
ATOM 639 O O . TYR A 1 83 ? -15.898 -2.108 1.793 1.00 98.44 83 TYR A O 1
ATOM 647 N N . GLN A 1 84 ? -16.234 -0.579 0.201 1.00 98.12 84 GLN A N 1
ATOM 648 C CA . GLN A 1 84 ? -17.405 -1.255 -0.373 1.00 98.12 84 GLN A CA 1
ATOM 649 C C . GLN A 1 84 ? -17.087 -2.662 -0.907 1.00 98.12 84 GLN A C 1
ATOM 651 O O . GLN A 1 84 ? -17.750 -3.623 -0.526 1.00 98.12 84 GLN A O 1
ATOM 656 N N . ILE A 1 85 ? -16.045 -2.828 -1.734 1.00 96.88 85 ILE A N 1
ATOM 657 C CA . ILE A 1 85 ? -15.712 -4.142 -2.334 1.00 96.88 85 ILE A CA 1
ATOM 658 C C . ILE A 1 85 ? -15.228 -5.176 -1.308 1.00 96.88 85 ILE A C 1
ATOM 660 O O . ILE A 1 85 ? -15.164 -6.372 -1.595 1.00 96.88 85 ILE A O 1
ATOM 664 N N . SER A 1 86 ? -14.827 -4.712 -0.126 1.00 97.56 86 SER A N 1
ATOM 665 C CA . SER A 1 86 ? -14.349 -5.553 0.967 1.00 97.56 86 SER A CA 1
ATOM 666 C C . SER A 1 86 ? -15.441 -5.905 1.975 1.00 97.56 86 SER A C 1
ATOM 668 O O . SER A 1 86 ? -15.144 -6.586 2.956 1.00 97.56 86 SER A O 1
ATOM 670 N N . ASP A 1 87 ? -16.683 -5.469 1.743 1.00 97.19 87 ASP A N 1
ATOM 671 C CA . ASP A 1 87 ? -17.798 -5.564 2.689 1.00 97.19 87 ASP A CA 1
ATOM 672 C C . ASP A 1 87 ? -17.512 -4.811 4.003 1.00 97.19 87 ASP A C 1
ATOM 674 O O . ASP A 1 87 ? -17.820 -5.276 5.102 1.00 97.19 87 ASP A O 1
ATOM 678 N N . GLY A 1 88 ? -16.861 -3.654 3.907 1.00 97.31 88 GLY A N 1
ATOM 679 C CA . GLY A 1 88 ? -16.488 -2.801 5.035 1.00 97.31 88 GLY A CA 1
ATOM 680 C C . GLY A 1 88 ? -15.271 -3.278 5.830 1.00 97.31 88 GLY A C 1
ATOM 681 O O . GLY A 1 88 ? -15.062 -2.837 6.957 1.00 97.31 88 GLY A O 1
ATOM 682 N N . LEU A 1 89 ? -14.479 -4.211 5.292 1.00 97.19 89 LEU A N 1
ATOM 683 C CA . LEU A 1 89 ? -13.278 -4.716 5.965 1.00 97.19 89 LEU A CA 1
ATOM 684 C C . LEU A 1 89 ? -12.051 -3.818 5.749 1.00 97.19 89 LEU A C 1
ATOM 686 O O . LEU A 1 89 ? -11.220 -3.671 6.642 1.00 97.19 89 LEU A O 1
ATOM 690 N N . PHE A 1 90 ? -11.913 -3.221 4.570 1.00 97.81 90 PHE A N 1
ATOM 691 C CA . PHE A 1 90 ? -10.881 -2.231 4.290 1.00 97.81 90 PHE A CA 1
ATOM 692 C C . PHE A 1 90 ? -11.378 -0.862 4.747 1.00 97.81 90 PHE A C 1
ATOM 694 O O . PHE A 1 90 ? -11.958 -0.099 3.981 1.00 97.81 90 PHE A O 1
ATOM 701 N N . ASP A 1 91 ? -11.184 -0.580 6.029 1.00 98.06 91 ASP A N 1
ATOM 702 C CA . ASP A 1 91 ? -11.639 0.648 6.668 1.00 98.06 91 ASP A CA 1
ATOM 703 C C . ASP A 1 91 ? -10.433 1.508 7.073 1.00 98.06 91 ASP A C 1
ATOM 705 O O . ASP A 1 91 ? -9.634 1.132 7.938 1.00 98.06 91 ASP A O 1
ATOM 709 N N . ILE A 1 92 ? -10.296 2.685 6.453 1.00 97.50 92 ILE A N 1
ATOM 710 C CA . ILE A 1 92 ? -9.175 3.594 6.728 1.00 97.50 92 ILE A CA 1
ATOM 711 C C . ILE A 1 92 ? -9.257 4.250 8.112 1.00 97.50 92 ILE A C 1
ATOM 713 O O . ILE A 1 92 ? -8.297 4.883 8.538 1.00 97.50 92 ILE A O 1
ATOM 717 N N . THR A 1 93 ? -10.358 4.089 8.847 1.00 97.88 93 THR A N 1
ATOM 718 C CA . THR A 1 93 ? -10.508 4.590 10.222 1.00 97.88 93 THR A CA 1
ATOM 719 C C . THR A 1 93 ? -9.893 3.666 11.276 1.00 97.88 93 THR A C 1
ATOM 721 O O . THR A 1 93 ? -9.720 4.042 12.434 1.00 97.88 93 THR A O 1
ATOM 724 N N . THR A 1 94 ? -9.451 2.471 10.872 1.00 95.19 94 THR A N 1
ATOM 725 C CA . THR A 1 94 ? -8.800 1.478 11.749 1.00 95.19 94 THR A CA 1
ATOM 726 C C . THR A 1 94 ? -7.471 1.931 12.342 1.00 95.19 94 THR A C 1
ATOM 728 O O . THR A 1 94 ? -6.953 1.279 13.254 1.00 95.19 94 THR A O 1
ATOM 731 N N . GLY A 1 95 ? -6.919 3.060 11.883 1.00 89.25 95 GLY A N 1
ATOM 732 C CA . GLY A 1 95 ? -5.678 3.627 12.399 1.00 89.25 95 GLY A CA 1
ATOM 733 C C . GLY A 1 95 ? -5.652 3.717 13.928 1.00 89.25 95 GLY A C 1
ATOM 734 O O . GLY A 1 95 ? -4.607 3.437 14.523 1.00 89.25 95 GLY A O 1
ATOM 735 N N . VAL A 1 96 ? -6.782 4.038 14.568 1.00 93.62 96 VAL A N 1
ATOM 736 C CA . VAL A 1 96 ? -6.922 4.152 16.033 1.00 93.62 96 VAL A CA 1
ATOM 737 C C . VAL A 1 96 ? -6.612 2.857 16.792 1.00 93.62 96 VAL A C 1
ATOM 739 O O . VAL A 1 96 ? -6.096 2.910 17.909 1.00 93.62 96 VAL A O 1
ATOM 742 N N . LEU A 1 97 ? -6.832 1.686 16.184 1.00 92.25 97 LEU A N 1
ATOM 743 C CA . LEU A 1 97 ? -6.660 0.384 16.841 1.00 92.25 97 LEU A CA 1
ATOM 744 C C . LEU A 1 97 ? -5.199 0.090 17.211 1.00 92.25 97 LEU A C 1
ATOM 746 O O . LEU A 1 97 ? -4.928 -0.680 18.134 1.00 92.25 97 LEU A O 1
ATOM 750 N N . ARG A 1 98 ? -4.233 0.760 16.568 1.00 87.44 98 ARG A N 1
ATOM 751 C CA . ARG A 1 98 ? -2.811 0.678 16.948 1.00 87.44 98 ARG A CA 1
ATOM 752 C C . ARG A 1 98 ? -2.552 1.130 18.392 1.00 87.44 98 ARG A C 1
ATOM 754 O O . ARG A 1 98 ? -1.518 0.790 18.954 1.00 87.44 98 ARG A O 1
ATOM 761 N N . ASN A 1 99 ? -3.449 1.932 18.970 1.00 88.44 99 ASN A N 1
ATOM 762 C CA . ASN A 1 99 ? -3.326 2.406 20.344 1.00 88.44 99 ASN A CA 1
ATOM 763 C C . ASN A 1 99 ? -3.735 1.321 21.356 1.00 88.44 99 ASN A C 1
ATOM 765 O O . ASN A 1 99 ? -3.216 1.314 22.471 1.00 88.44 99 ASN A O 1
ATOM 769 N N . ALA A 1 100 ? -4.598 0.377 20.959 1.00 88.25 100 ALA A N 1
ATOM 770 C CA . ALA A 1 100 ? -4.879 -0.834 21.732 1.00 88.25 100 ALA A CA 1
ATOM 771 C C . ALA A 1 100 ? -3.700 -1.818 21.655 1.00 88.25 100 ALA A C 1
ATOM 773 O O . ALA A 1 100 ? -3.296 -2.419 22.651 1.00 88.25 100 ALA A O 1
ATOM 774 N N . TRP A 1 101 ? -3.119 -1.958 20.462 1.00 85.50 101 TRP A N 1
ATOM 775 C CA . TRP A 1 101 ? -2.061 -2.922 20.181 1.00 85.50 101 TRP A CA 1
ATOM 776 C C . TRP A 1 101 ? -0.670 -2.295 20.268 1.00 85.50 101 TRP A C 1
ATOM 778 O O . TRP A 1 101 ? -0.101 -1.824 19.282 1.00 85.50 101 TRP A O 1
ATOM 788 N N . ASN A 1 102 ? -0.053 -2.356 21.451 1.00 76.62 102 ASN A N 1
ATOM 789 C CA . ASN A 1 102 ? 1.375 -2.071 21.559 1.00 76.62 102 ASN A CA 1
ATOM 790 C C . ASN A 1 102 ? 2.181 -3.265 21.054 1.00 76.62 102 ASN A C 1
ATOM 792 O O . ASN A 1 102 ? 2.508 -4.174 21.820 1.00 76.62 102 ASN A O 1
ATOM 796 N N . PHE A 1 103 ? 2.580 -3.205 19.785 1.00 68.81 103 PHE A N 1
ATOM 797 C CA . PHE A 1 103 ? 3.286 -4.312 19.161 1.00 68.81 103 PHE A CA 1
ATOM 798 C C . PHE A 1 103 ? 4.711 -4.586 19.709 1.00 68.81 103 PHE A C 1
ATOM 800 O O . PHE A 1 103 ? 5.384 -5.536 19.316 1.00 68.81 103 PHE A O 1
ATOM 807 N N . LYS A 1 104 ? 5.198 -3.752 20.633 1.00 69.12 104 LYS A N 1
ATOM 808 C CA . LYS A 1 104 ? 6.453 -3.971 21.371 1.00 69.12 104 LYS A CA 1
ATOM 809 C C . LYS A 1 104 ? 6.221 -4.564 22.762 1.00 69.12 104 LYS A C 1
ATOM 811 O O . LYS A 1 104 ? 7.180 -4.974 23.415 1.00 69.12 104 LYS A O 1
ATOM 816 N N . SER A 1 105 ? 4.976 -4.571 23.233 1.00 70.19 105 SER A N 1
ATOM 817 C CA . SER A 1 105 ? 4.602 -5.171 24.507 1.00 70.19 105 SER A CA 1
ATOM 818 C C . SER A 1 105 ? 4.458 -6.683 24.369 1.00 70.19 105 SER A C 1
ATOM 820 O O . SER A 1 105 ? 4.097 -7.194 23.314 1.00 70.19 105 SER A O 1
ATOM 822 N N . LYS A 1 106 ? 4.692 -7.403 25.471 1.00 69.38 106 LYS A N 1
ATOM 823 C CA . LYS A 1 106 ? 4.376 -8.835 25.588 1.00 69.38 106 LYS A CA 1
ATOM 824 C C . LYS A 1 106 ? 2.965 -9.097 26.132 1.00 69.38 106 LYS A C 1
ATOM 826 O O . LYS A 1 106 ? 2.647 -10.227 26.495 1.00 69.38 106 LYS A O 1
ATOM 831 N N . THR A 1 107 ? 2.144 -8.057 26.242 1.00 78.25 107 THR A N 1
ATOM 832 C CA . THR A 1 107 ? 0.801 -8.122 26.825 1.00 78.25 107 THR A CA 1
ATOM 833 C C . THR A 1 107 ? -0.256 -8.007 25.742 1.00 78.25 107 THR A C 1
ATOM 835 O O . THR A 1 107 ? -0.226 -7.069 24.948 1.00 78.25 107 THR A O 1
ATOM 838 N N . ILE A 1 108 ? -1.209 -8.931 25.760 1.00 84.25 108 ILE A N 1
ATOM 839 C CA . ILE A 1 108 ? -2.426 -8.836 24.956 1.00 84.25 108 ILE A CA 1
ATOM 840 C C . ILE A 1 108 ? -3.341 -7.803 25.643 1.00 84.25 108 ILE A C 1
ATOM 842 O O . ILE A 1 108 ? -3.507 -7.897 26.866 1.00 84.25 108 ILE A O 1
ATOM 846 N N . PRO A 1 109 ? -3.871 -6.795 24.925 1.00 86.81 109 PRO A N 1
ATOM 847 C CA . PRO A 1 109 ? -4.847 -5.874 25.499 1.00 86.81 109 PRO A CA 1
ATOM 848 C C . PRO A 1 109 ? -6.102 -6.642 25.927 1.00 86.81 109 PRO A C 1
ATOM 850 O O . PRO A 1 109 ? -6.461 -7.644 25.313 1.00 86.81 109 PRO A O 1
ATOM 853 N N . ASN A 1 110 ? -6.764 -6.195 26.995 1.00 89.38 110 ASN A N 1
ATOM 854 C CA . ASN A 1 110 ? -8.051 -6.777 27.368 1.00 89.38 110 ASN A CA 1
ATOM 855 C C . ASN A 1 110 ? -9.154 -6.312 26.398 1.00 89.38 110 ASN A C 1
ATOM 857 O O . ASN A 1 110 ? -9.016 -5.280 25.735 1.00 89.38 110 ASN A O 1
ATOM 861 N N . ASP A 1 111 ? -10.256 -7.059 26.348 1.00 90.50 111 ASP A N 1
ATOM 862 C CA . ASP A 1 111 ? -11.359 -6.781 25.422 1.00 90.50 111 ASP A CA 1
ATOM 863 C C . ASP A 1 111 ? -11.956 -5.384 25.631 1.00 90.50 111 ASP A C 1
ATOM 865 O O . ASP A 1 111 ? -12.250 -4.694 24.662 1.00 90.50 111 ASP A O 1
ATOM 869 N N . GLU A 1 112 ? -12.056 -4.916 26.879 1.00 92.44 112 GLU A N 1
ATOM 870 C CA . GLU A 1 112 ? -12.539 -3.565 27.195 1.00 92.44 112 GLU A CA 1
ATOM 871 C C . GLU A 1 112 ? -11.685 -2.474 26.534 1.00 92.44 112 GLU A C 1
ATOM 873 O O . GLU A 1 112 ? -12.225 -1.521 25.976 1.00 92.44 112 GLU A O 1
ATOM 878 N N . THR A 1 113 ? -10.355 -2.623 26.541 1.00 91.88 113 THR A N 1
ATOM 879 C CA . THR A 1 113 ? -9.444 -1.684 25.872 1.00 91.88 113 THR A CA 1
ATOM 880 C C . THR A 1 113 ? -9.645 -1.729 24.361 1.00 91.88 113 THR A C 1
ATOM 882 O O . THR A 1 113 ? -9.660 -0.682 23.723 1.00 91.88 113 THR A O 1
ATOM 885 N N . ILE A 1 114 ? -9.803 -2.919 23.772 1.00 93.44 114 ILE A N 1
ATOM 886 C CA . ILE A 1 114 ? -10.031 -3.056 22.326 1.00 93.44 114 ILE A CA 1
ATOM 887 C C . ILE A 1 114 ? -11.349 -2.379 21.936 1.00 93.44 114 ILE A C 1
ATOM 889 O O . ILE A 1 114 ? -11.356 -1.577 21.004 1.00 93.44 114 ILE A O 1
ATOM 893 N N . LEU A 1 115 ? -12.431 -2.644 22.674 1.00 94.06 115 LEU A N 1
ATOM 894 C CA . LEU A 1 115 ? -13.759 -2.081 22.416 1.00 94.06 115 LEU A CA 1
ATOM 895 C C . LEU A 1 115 ? -13.764 -0.547 22.475 1.00 94.06 115 LEU A C 1
ATOM 897 O O . LEU A 1 115 ? -14.344 0.084 21.598 1.00 94.06 115 LEU A O 1
ATOM 901 N N . GLN A 1 116 ? -13.042 0.060 23.424 1.00 94.50 116 GLN A N 1
ATOM 902 C CA . GLN A 1 116 ? -12.911 1.524 23.504 1.00 94.50 116 GLN A CA 1
ATOM 903 C C . GLN A 1 116 ? -12.334 2.146 22.225 1.00 94.50 116 GLN A C 1
ATOM 905 O O . GLN A 1 116 ? -12.761 3.221 21.809 1.00 94.50 116 GLN A O 1
ATOM 910 N N . TRP A 1 117 ? -11.350 1.492 21.603 1.00 95.62 117 TRP A N 1
ATOM 911 C CA . TRP A 1 117 ? -10.781 1.963 20.339 1.00 95.62 117 TRP A CA 1
ATOM 912 C C . TRP A 1 117 ? -11.646 1.582 19.139 1.00 95.62 117 TRP A C 1
ATOM 914 O O . TRP A 1 117 ? -11.683 2.327 18.163 1.00 95.62 117 TRP A O 1
ATOM 924 N N . LEU A 1 118 ? -12.351 0.453 19.214 1.00 96.12 118 LEU A N 1
ATOM 925 C CA . LEU A 1 118 ? -13.263 -0.013 18.176 1.00 96.12 118 LEU A CA 1
ATOM 926 C C . LEU A 1 118 ? -14.462 0.929 17.991 1.00 96.12 118 LEU A C 1
ATOM 928 O O . LEU A 1 118 ? -14.878 1.147 16.861 1.00 96.12 118 LEU A O 1
ATOM 932 N N . ASP A 1 119 ? -14.949 1.567 19.060 1.00 96.44 119 ASP A N 1
ATOM 933 C CA . ASP A 1 119 ? -16.031 2.568 19.000 1.00 96.44 119 ASP A CA 1
ATOM 934 C C . ASP A 1 119 ? -15.689 3.793 18.121 1.00 96.44 119 ASP A C 1
ATOM 936 O O . ASP A 1 119 ? -16.579 4.513 17.643 1.00 96.44 119 ASP A O 1
ATOM 940 N N . LEU A 1 120 ? -14.394 4.036 17.896 1.00 97.81 120 LEU A N 1
ATOM 941 C CA . LEU A 1 120 ? -13.868 5.100 17.038 1.00 97.81 120 LEU A CA 1
ATOM 942 C C . LEU A 1 120 ? -13.634 4.647 15.587 1.00 97.81 120 LEU A C 1
ATOM 944 O O . LEU A 1 120 ? -13.263 5.479 14.760 1.00 97.81 120 LEU A O 1
ATOM 948 N N . VAL A 1 121 ? -13.845 3.366 15.273 1.00 98.06 121 VAL A N 1
ATOM 949 C CA . VAL A 1 121 ? -13.757 2.808 13.916 1.00 98.06 121 VAL A CA 1
ATOM 950 C C . VAL A 1 121 ? -15.138 2.846 13.263 1.00 98.06 121 VAL A C 1
ATOM 952 O O . VAL A 1 121 ? -16.140 2.454 13.859 1.00 98.06 121 VAL A O 1
ATOM 955 N N . GLY A 1 122 ? -15.190 3.322 12.025 1.00 97.50 122 GLY A N 1
ATOM 956 C CA . GLY A 1 122 ? -16.402 3.376 11.220 1.00 97.50 122 GLY A CA 1
ATOM 957 C C . GLY A 1 122 ? -16.276 4.384 10.091 1.00 97.50 122 GLY A C 1
ATOM 958 O O . GLY A 1 122 ? -16.609 5.555 10.264 1.00 97.50 122 GLY A O 1
ATOM 959 N N . TRP A 1 123 ? -15.822 3.939 8.920 1.00 98.19 123 TRP A N 1
ATOM 960 C CA . TRP A 1 123 ? -15.731 4.790 7.730 1.00 98.19 123 TRP A CA 1
ATOM 961 C C . TRP A 1 123 ? -17.064 5.455 7.354 1.00 98.19 123 TRP A C 1
ATOM 963 O O . TRP A 1 123 ? -17.080 6.613 6.950 1.00 98.19 123 TRP A O 1
ATOM 973 N N . GLN A 1 124 ? -18.186 4.773 7.585 1.00 96.94 124 GLN A N 1
ATOM 974 C CA . GLN A 1 124 ? -19.534 5.297 7.354 1.00 96.94 124 GLN A CA 1
ATOM 975 C C . GLN A 1 124 ? -19.889 6.534 8.197 1.00 96.94 124 GLN A C 1
ATOM 977 O O . GLN A 1 124 ? -20.819 7.257 7.847 1.00 96.94 124 GLN A O 1
ATOM 982 N N . ASP A 1 125 ? -19.175 6.770 9.303 1.00 97.81 125 ASP A N 1
ATOM 983 C CA . ASP A 1 125 ? -19.371 7.957 10.138 1.00 97.81 125 ASP A CA 1
ATOM 984 C C . ASP A 1 125 ? -18.595 9.167 9.589 1.00 97.81 125 ASP A C 1
ATOM 986 O O . ASP A 1 125 ? -18.827 10.294 10.015 1.00 97.81 125 ASP A O 1
ATOM 990 N N . VAL A 1 126 ? -17.645 8.966 8.670 1.00 98.50 126 VAL A N 1
ATOM 991 C CA . VAL A 1 126 ? -16.834 10.053 8.116 1.00 98.50 126 VAL A CA 1
ATOM 992 C C . VAL A 1 126 ? -17.651 10.876 7.129 1.00 98.50 126 VAL A C 1
ATOM 994 O O . VAL A 1 126 ? -18.123 10.384 6.107 1.00 98.50 126 VAL A O 1
ATOM 997 N N . GLU A 1 127 ? -17.734 12.178 7.380 1.00 98.38 127 GLU A N 1
ATOM 998 C CA . GLU A 1 127 ? -18.387 13.121 6.482 1.00 98.38 127 GLU A CA 1
ATOM 999 C C . GLU A 1 127 ? -17.340 13.753 5.564 1.00 98.38 127 GLU A C 1
ATOM 1001 O O . GLU A 1 127 ? -16.447 14.469 6.020 1.00 98.38 127 GLU A O 1
ATOM 1006 N N . TRP A 1 128 ? -17.424 13.530 4.254 1.00 97.94 128 TRP A N 1
ATOM 1007 C CA . TRP A 1 128 ? -16.488 14.144 3.315 1.00 97.94 128 TRP A CA 1
ATOM 1008 C C . TRP A 1 128 ? -17.147 14.545 1.997 1.00 97.94 128 TRP A C 1
ATOM 1010 O O . TRP A 1 128 ? -18.141 13.980 1.551 1.00 97.94 128 TRP A O 1
ATOM 1020 N N . GLN A 1 129 ? -16.571 15.569 1.378 1.00 95.00 129 GLN A N 1
ATOM 1021 C CA . GLN A 1 129 ? -16.919 16.077 0.055 1.00 95.00 129 GLN A CA 1
ATOM 1022 C C . GLN A 1 129 ? -15.630 16.458 -0.683 1.00 95.00 129 GLN A C 1
ATOM 1024 O O . GLN A 1 129 ? -14.545 16.414 -0.111 1.00 95.00 129 GLN A O 1
ATOM 1029 N N . GLN A 1 130 ? -15.729 16.909 -1.936 1.00 94.25 130 GLN A N 1
ATOM 1030 C CA . GLN A 1 130 ? -14.549 17.229 -2.756 1.00 94.25 130 GLN A CA 1
ATOM 1031 C C . GLN A 1 130 ? -13.564 18.227 -2.121 1.00 94.25 130 GLN A C 1
ATOM 1033 O O . GLN A 1 130 ? -12.378 18.174 -2.425 1.00 94.25 130 GLN A O 1
ATOM 1038 N N . SER A 1 131 ? -14.034 19.140 -1.265 1.00 97.44 131 SER A N 1
ATOM 1039 C CA . SER A 1 131 ? -13.214 20.226 -0.709 1.00 97.44 131 SER A CA 1
ATOM 1040 C C . SER A 1 131 ? -12.934 20.135 0.789 1.00 97.44 131 SER A C 1
ATOM 1042 O O . SER A 1 131 ? -12.121 20.912 1.287 1.00 97.44 131 SER A O 1
ATOM 1044 N N . GLN A 1 132 ? -13.593 19.239 1.530 1.00 98.44 132 GLN A N 1
ATOM 1045 C CA . GLN A 1 132 ? -13.377 19.105 2.975 1.00 98.44 132 GLN A CA 1
ATOM 1046 C C . GLN A 1 132 ? -13.763 17.723 3.510 1.00 98.44 132 GLN A C 1
ATOM 1048 O O . GLN A 1 132 ? -14.585 17.026 2.920 1.00 98.44 132 GLN A O 1
ATOM 1053 N N . ILE A 1 133 ? -13.205 17.382 4.669 1.00 98.75 133 ILE A N 1
ATOM 1054 C CA . ILE A 1 133 ? -13.497 16.177 5.452 1.00 98.75 133 ILE A CA 1
ATOM 1055 C C . ILE A 1 133 ? -13.738 16.542 6.917 1.00 98.75 133 ILE A C 1
ATOM 1057 O O . ILE A 1 133 ? -13.074 17.427 7.459 1.00 98.75 133 ILE A O 1
ATOM 1061 N N . TYR A 1 134 ? -14.659 15.848 7.570 1.00 98.75 134 TYR A N 1
ATOM 1062 C CA . TYR A 1 134 ? -14.967 15.963 8.984 1.00 98.75 134 TYR A CA 1
ATOM 1063 C C . TYR A 1 134 ? -15.094 14.572 9.615 1.00 98.75 134 TYR A C 1
ATOM 1065 O O . TYR A 1 134 ? -15.804 13.704 9.116 1.00 98.75 134 TYR A O 1
ATOM 1073 N N . LEU A 1 135 ? -14.379 14.370 10.725 1.00 98.69 135 LEU A N 1
ATOM 1074 C CA . LEU A 1 135 ? -14.490 13.175 11.560 1.00 98.69 135 LEU A CA 1
ATOM 1075 C C . LEU A 1 135 ? -15.357 13.544 12.774 1.00 98.69 135 LEU A C 1
ATOM 1077 O O . LEU A 1 135 ? -14.894 14.343 13.596 1.00 98.69 135 LEU A O 1
ATOM 1081 N N . PRO A 1 136 ? -16.594 13.037 12.910 1.00 98.19 136 PRO A N 1
ATOM 1082 C CA . PRO A 1 136 ? -17.532 13.534 13.921 1.00 98.19 136 PRO A CA 1
ATOM 1083 C C . PRO A 1 136 ? -17.188 13.102 15.349 1.00 98.19 136 PRO A C 1
ATOM 1085 O O . PRO A 1 136 ? -17.482 13.820 16.306 1.00 98.19 136 PRO A O 1
ATOM 1088 N N . LYS A 1 137 ? -16.532 11.952 15.522 1.00 97.88 137 LYS A N 1
ATOM 1089 C CA . LYS A 1 137 ? -16.173 11.415 16.839 1.00 97.88 137 LYS A CA 1
ATOM 1090 C C . LYS A 1 137 ? -14.830 11.977 17.307 1.00 97.88 137 LYS A C 1
ATOM 1092 O O . LYS A 1 137 ? -13.822 11.886 16.609 1.00 97.88 137 LYS A O 1
ATOM 1097 N N . ALA A 1 138 ? -14.787 12.543 18.512 1.00 97.56 138 ALA A N 1
ATOM 1098 C CA . ALA A 1 138 ? -13.530 12.990 19.108 1.00 97.56 138 ALA A CA 1
ATOM 1099 C C . ALA A 1 138 ? -12.581 11.796 19.316 1.00 97.56 138 ALA A C 1
ATOM 1101 O O . ALA A 1 138 ? -12.961 10.803 19.927 1.00 97.56 138 ALA A O 1
ATOM 1102 N N . GLY A 1 139 ? -11.348 11.907 18.817 1.00 96.19 139 GLY A N 1
ATOM 1103 C CA . GLY A 1 139 ? -10.355 10.827 18.872 1.00 96.19 139 GLY A CA 1
ATOM 1104 C C . GLY A 1 139 ? -10.406 9.846 17.697 1.00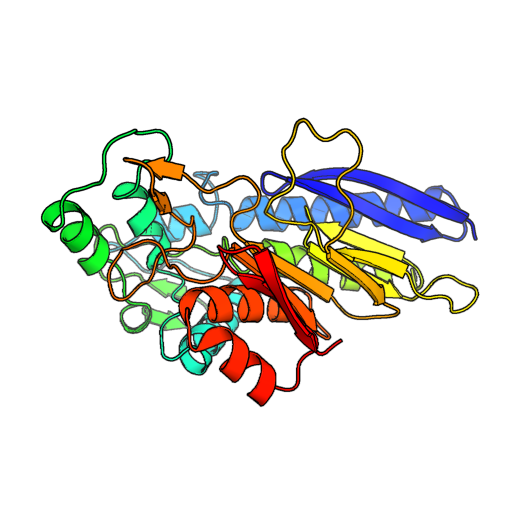 96.19 139 GLY A C 1
ATOM 1105 O O . GLY A 1 139 ? -9.515 9.009 17.592 1.00 96.19 139 GLY A O 1
ATOM 1106 N N . MET A 1 140 ? -11.392 9.967 16.802 1.00 97.56 140 MET A N 1
ATOM 1107 C CA . MET A 1 140 ? -11.400 9.248 15.529 1.00 97.56 140 MET A CA 1
ATOM 1108 C C . MET A 1 140 ? -10.209 9.664 14.672 1.00 97.56 140 MET A C 1
ATOM 1110 O O . MET A 1 140 ? -9.759 10.811 14.704 1.00 97.56 140 MET A O 1
ATOM 1114 N N . GLU A 1 141 ? -9.712 8.731 13.875 1.00 97.62 141 GLU A N 1
ATOM 1115 C CA . GLU A 1 141 ? -8.606 8.971 12.965 1.00 97.62 141 GLU A CA 1
ATOM 1116 C C . GLU A 1 141 ? -8.877 8.287 11.635 1.00 97.62 141 GLU A C 1
ATOM 1118 O O . GLU A 1 141 ? -9.556 7.269 11.601 1.00 97.62 141 GLU A O 1
ATOM 1123 N N . ILE A 1 142 ? -8.294 8.815 10.564 1.00 98.06 142 ILE A N 1
ATOM 1124 C CA . ILE A 1 142 ? -8.082 8.079 9.319 1.00 98.06 142 ILE A CA 1
ATOM 1125 C C . ILE A 1 142 ? -6.587 7.793 9.142 1.00 98.06 142 ILE A C 1
ATOM 1127 O O . ILE A 1 142 ? -5.728 8.500 9.684 1.00 98.06 142 ILE A O 1
ATOM 1131 N N . ASP A 1 143 ? -6.266 6.757 8.376 1.00 95.88 143 ASP A N 1
ATOM 1132 C CA . ASP A 1 143 ? -4.908 6.349 8.047 1.00 95.88 143 ASP A CA 1
ATOM 1133 C C . ASP A 1 143 ? -4.833 5.823 6.609 1.00 95.88 143 ASP A C 1
ATOM 1135 O O . ASP A 1 143 ? -5.571 4.926 6.211 1.00 95.88 143 ASP A O 1
ATOM 1139 N N . PHE A 1 144 ? -3.892 6.359 5.834 1.00 95.12 144 PHE A N 1
ATOM 1140 C CA . PHE A 1 144 ? -3.629 5.924 4.463 1.00 95.12 144 PHE A CA 1
ATOM 1141 C C . PHE A 1 144 ? -2.480 4.909 4.357 1.00 95.12 144 PHE A C 1
ATOM 1143 O O . PHE A 1 144 ? -1.980 4.653 3.261 1.00 95.12 144 PHE A O 1
ATOM 1150 N N . GLY A 1 145 ? -2.029 4.336 5.477 1.00 85.31 145 GLY A N 1
ATOM 1151 C CA . GLY A 1 145 ? -0.904 3.401 5.536 1.00 85.31 145 GLY A CA 1
ATOM 1152 C C . GLY A 1 145 ? -1.037 2.146 4.662 1.00 85.31 145 GLY A C 1
ATOM 1153 O O . GLY A 1 145 ? -0.009 1.552 4.351 1.00 85.31 145 GLY A O 1
ATOM 1154 N N . GLY A 1 146 ? -2.254 1.773 4.247 1.00 84.75 146 GLY A N 1
ATOM 1155 C CA . GLY A 1 146 ? -2.529 0.680 3.298 1.00 84.75 146 GLY A CA 1
ATOM 1156 C C . GLY A 1 146 ? -2.851 1.125 1.863 1.00 84.75 146 GLY A C 1
ATOM 1157 O O . GLY A 1 146 ? -3.406 0.336 1.107 1.00 84.75 146 GLY A O 1
ATOM 1158 N N . ILE A 1 147 ? -2.603 2.395 1.514 1.00 95.06 147 ILE A N 1
ATOM 1159 C CA . ILE A 1 147 ? -2.890 2.966 0.182 1.00 95.06 147 ILE A CA 1
ATOM 1160 C C . ILE A 1 147 ? -1.703 3.783 -0.346 1.00 95.06 147 ILE A C 1
ATOM 1162 O O . ILE A 1 147 ? -1.312 3.666 -1.506 1.00 95.06 147 ILE A O 1
ATOM 1166 N N . VAL A 1 148 ? -1.168 4.704 0.467 1.00 95.75 148 VAL A N 1
ATOM 1167 C CA . VAL A 1 148 ? -0.334 5.810 -0.042 1.00 95.75 148 VAL A CA 1
ATOM 1168 C C . VAL A 1 148 ? 1.013 5.351 -0.590 1.00 95.75 148 VAL A C 1
ATOM 1170 O O . VAL A 1 148 ? 1.576 6.033 -1.446 1.00 95.75 148 VAL A O 1
ATOM 1173 N N . LYS A 1 149 ? 1.547 4.221 -0.125 1.00 95.00 149 LYS A N 1
ATOM 1174 C CA . LYS A 1 149 ? 2.860 3.763 -0.582 1.00 95.00 149 LYS A CA 1
ATOM 1175 C C . LYS A 1 149 ? 2.788 3.219 -2.004 1.00 95.00 149 LYS A C 1
ATOM 1177 O O . LYS A 1 149 ? 3.589 3.581 -2.862 1.00 95.00 149 LYS A O 1
ATOM 1182 N N . GLU A 1 150 ? 1.778 2.411 -2.256 1.00 97.50 150 GLU A N 1
ATOM 1183 C CA . GLU A 1 150 ? 1.468 1.839 -3.550 1.00 97.50 150 GLU A CA 1
ATOM 1184 C C . GLU A 1 150 ? 0.986 2.928 -4.519 1.00 97.50 150 GLU A C 1
ATOM 1186 O O . GLU A 1 150 ? 1.442 2.986 -5.660 1.00 97.50 150 GLU A O 1
ATOM 1191 N N . TYR A 1 151 ? 0.187 3.885 -4.032 1.00 98.31 151 TYR A N 1
ATOM 1192 C CA . TYR A 1 151 ? -0.152 5.098 -4.782 1.00 98.31 151 TYR A CA 1
ATOM 1193 C C . TYR A 1 151 ? 1.093 5.914 -5.171 1.00 98.31 151 TYR A C 1
ATOM 1195 O O . TYR A 1 151 ? 1.182 6.415 -6.291 1.00 98.31 151 TYR A O 1
ATOM 1203 N N . ALA A 1 152 ? 2.089 6.030 -4.286 1.00 98.19 152 ALA A N 1
ATOM 1204 C CA . ALA A 1 152 ? 3.346 6.698 -4.614 1.00 98.19 152 ALA A CA 1
ATOM 1205 C C . ALA A 1 152 ? 4.143 5.942 -5.684 1.00 98.19 152 ALA A C 1
ATOM 1207 O O . ALA A 1 152 ? 4.761 6.581 -6.534 1.00 98.19 152 ALA A O 1
ATOM 1208 N N . SER A 1 153 ? 4.098 4.606 -5.683 1.00 98.06 153 SER A N 1
ATOM 1209 C CA . SER A 1 153 ? 4.676 3.786 -6.755 1.00 98.06 153 SER A CA 1
ATOM 1210 C C . SER A 1 153 ? 4.028 4.117 -8.107 1.00 98.06 153 SER A C 1
ATOM 1212 O O . SER A 1 153 ? 4.726 4.436 -9.073 1.00 98.06 153 SER A O 1
ATOM 1214 N N . ASP A 1 154 ? 2.692 4.172 -8.149 1.00 98.56 154 ASP A N 1
ATOM 1215 C CA . ASP A 1 154 ? 1.924 4.548 -9.344 1.00 98.56 154 ASP A CA 1
ATOM 1216 C C . ASP A 1 154 ? 2.244 5.975 -9.823 1.00 98.56 154 ASP A C 1
ATOM 1218 O O . ASP A 1 154 ? 2.494 6.200 -11.013 1.00 98.56 154 ASP A O 1
ATOM 1222 N N . ALA A 1 155 ? 2.305 6.939 -8.898 1.00 98.50 155 ALA A N 1
ATOM 1223 C CA . ALA A 1 155 ? 2.641 8.330 -9.194 1.00 98.50 155 ALA A CA 1
ATOM 1224 C C . ALA A 1 155 ? 4.060 8.472 -9.767 1.00 98.50 155 ALA A C 1
ATOM 1226 O O . ALA A 1 155 ? 4.270 9.189 -10.750 1.00 98.50 155 ALA A O 1
ATOM 1227 N N . VAL A 1 156 ? 5.036 7.749 -9.207 1.00 98.62 156 VAL A N 1
ATOM 1228 C CA . VAL A 1 156 ? 6.411 7.742 -9.717 1.00 98.62 156 VAL A CA 1
ATOM 1229 C C . VAL A 1 156 ? 6.470 7.138 -11.116 1.00 98.62 156 VAL A C 1
ATOM 1231 O O . VAL A 1 156 ? 7.123 7.714 -11.984 1.00 98.62 156 VAL A O 1
ATOM 1234 N N . VAL A 1 157 ? 5.778 6.027 -11.386 1.00 98.62 157 VAL A N 1
ATOM 1235 C CA . VAL A 1 157 ? 5.736 5.452 -12.740 1.00 98.62 157 VAL A CA 1
ATOM 1236 C C . VAL A 1 157 ? 5.142 6.440 -13.744 1.00 98.62 157 VAL A C 1
ATOM 1238 O O . VAL A 1 157 ? 5.716 6.635 -14.821 1.00 98.62 157 VAL A O 1
ATOM 1241 N N . ALA A 1 158 ? 4.039 7.107 -13.397 1.00 98.38 158 ALA A N 1
ATOM 1242 C CA . ALA A 1 158 ? 3.444 8.137 -14.244 1.00 98.38 158 ALA A CA 1
ATOM 1243 C C . ALA A 1 158 ? 4.424 9.294 -14.514 1.00 98.38 158 ALA A C 1
ATOM 1245 O O . ALA A 1 158 ? 4.586 9.717 -15.661 1.00 98.38 158 ALA A O 1
ATOM 1246 N N . LEU A 1 159 ? 5.138 9.756 -13.484 1.00 98.56 159 LEU A N 1
ATOM 1247 C CA . LEU A 1 159 ? 6.152 10.805 -13.589 1.00 98.56 159 LEU A CA 1
ATOM 1248 C C . LEU A 1 159 ? 7.329 10.382 -14.480 1.00 98.56 159 LEU A C 1
ATOM 1250 O O . LEU A 1 159 ? 7.767 11.145 -15.342 1.00 98.56 159 LEU A O 1
ATOM 1254 N N . LEU A 1 160 ? 7.841 9.158 -14.326 1.00 98.56 160 LEU A N 1
ATOM 1255 C CA . LEU A 1 160 ? 8.927 8.646 -15.167 1.00 98.56 160 LEU A CA 1
ATOM 1256 C C . LEU A 1 160 ? 8.497 8.573 -16.641 1.00 98.56 160 LEU A C 1
ATOM 1258 O O . LEU A 1 160 ? 9.258 8.981 -17.523 1.00 98.56 160 LEU A O 1
ATOM 1262 N N . LYS A 1 161 ? 7.252 8.165 -16.917 1.00 98.12 161 LYS A N 1
ATOM 1263 C CA . LYS A 1 161 ? 6.689 8.186 -18.277 1.00 98.12 161 LYS A CA 1
ATOM 1264 C C . LYS A 1 161 ? 6.611 9.606 -18.852 1.00 98.12 161 LYS A C 1
ATOM 1266 O O . LYS A 1 161 ? 6.929 9.794 -20.025 1.00 98.12 161 LYS A O 1
ATOM 1271 N N . GLN A 1 162 ? 6.284 10.622 -18.047 1.00 98.06 162 GLN A N 1
ATOM 1272 C CA . GLN A 1 162 ? 6.332 12.031 -18.482 1.00 98.06 162 GLN A CA 1
ATOM 1273 C C . GLN A 1 162 ? 7.754 12.471 -18.872 1.00 98.06 162 GLN A C 1
ATOM 1275 O O . GLN A 1 162 ? 7.931 13.225 -19.829 1.00 98.06 162 GLN A O 1
ATOM 1280 N N . HIS A 1 163 ? 8.775 11.925 -18.207 1.00 97.62 163 HIS A N 1
ATOM 1281 C CA . HIS A 1 163 ? 10.188 12.081 -18.570 1.00 97.62 163 HIS A CA 1
ATOM 1282 C C . HIS A 1 163 ? 10.635 11.238 -19.781 1.00 97.62 163 HIS A C 1
ATOM 1284 O O . HIS A 1 163 ? 11.832 11.173 -20.062 1.00 97.62 163 HIS A O 1
ATOM 1290 N N . GLN A 1 164 ? 9.703 10.615 -20.513 1.00 97.62 164 GLN A N 1
ATOM 1291 C CA . GLN A 1 164 ? 9.972 9.727 -21.652 1.00 97.62 164 GLN A CA 1
ATOM 1292 C C . GLN A 1 164 ? 10.777 8.470 -21.278 1.00 97.62 164 GLN A C 1
ATOM 1294 O O . GLN A 1 164 ? 11.419 7.853 -22.128 1.00 97.62 164 GLN A O 1
ATOM 1299 N N . ILE A 1 165 ? 10.747 8.066 -20.005 1.00 98.25 165 ILE A N 1
ATOM 1300 C CA . ILE A 1 165 ? 11.320 6.796 -19.560 1.00 98.25 165 ILE A CA 1
ATOM 1301 C C . ILE A 1 165 ? 10.278 5.707 -19.802 1.00 98.25 165 ILE A C 1
ATOM 1303 O O . ILE A 1 165 ? 9.193 5.728 -19.227 1.00 98.25 165 ILE A O 1
ATOM 1307 N N . GLN A 1 166 ? 10.621 4.759 -20.673 1.00 97.62 166 GLN A N 1
ATOM 1308 C CA . GLN A 1 166 ? 9.714 3.696 -21.123 1.00 97.62 166 GLN A CA 1
ATOM 1309 C C . GLN A 1 166 ? 10.057 2.314 -20.560 1.00 97.62 166 GLN A C 1
ATOM 1311 O O . GLN A 1 166 ? 9.247 1.402 -20.662 1.00 97.62 166 GLN A O 1
ATOM 1316 N N . PHE A 1 167 ? 11.245 2.148 -19.976 1.00 98.44 167 PHE A N 1
ATOM 1317 C CA . PHE A 1 167 ? 11.763 0.854 -19.532 1.00 98.44 167 PHE A CA 1
ATOM 1318 C C . PHE A 1 167 ? 12.311 1.002 -18.123 1.00 98.44 167 PHE A C 1
ATOM 1320 O O . PHE A 1 167 ? 13.215 1.814 -17.889 1.00 98.44 167 PHE A O 1
ATOM 1327 N N . GLY A 1 168 ? 11.778 0.233 -17.185 1.00 98.25 168 GLY A N 1
ATOM 1328 C CA . GLY A 1 168 ? 12.154 0.368 -15.790 1.00 98.25 168 GLY A CA 1
ATOM 1329 C C . GLY A 1 168 ? 11.149 -0.220 -14.820 1.00 98.25 168 GLY A C 1
ATOM 1330 O O . GLY A 1 168 ? 10.112 -0.750 -15.202 1.00 98.25 168 GLY A O 1
ATOM 1331 N N . LEU A 1 169 ? 11.484 -0.074 -13.552 1.00 98.19 169 LEU A N 1
ATOM 1332 C CA . LEU A 1 169 ? 10.841 -0.657 -12.395 1.00 98.19 169 LEU A CA 1
ATOM 1333 C C . LEU A 1 169 ? 11.020 0.330 -11.230 1.00 98.19 169 LEU A C 1
ATOM 1335 O O . LEU A 1 169 ? 12.090 0.925 -11.054 1.00 98.19 169 LEU A O 1
ATOM 1339 N N . VAL A 1 170 ? 9.966 0.494 -10.445 1.00 98.56 170 VAL A N 1
ATOM 1340 C CA . VAL A 1 170 ? 9.933 1.245 -9.192 1.00 98.56 170 VAL A CA 1
ATOM 1341 C C . VAL A 1 170 ? 9.687 0.245 -8.072 1.00 98.56 170 VAL A C 1
ATOM 1343 O O . VAL A 1 170 ? 8.770 -0.562 -8.172 1.00 98.56 170 VAL A O 1
ATOM 1346 N N . ASP A 1 171 ? 10.505 0.290 -7.027 1.00 97.75 171 ASP A N 1
ATOM 1347 C CA . ASP A 1 171 ? 10.357 -0.519 -5.820 1.00 97.75 171 ASP A CA 1
ATOM 1348 C C . ASP A 1 171 ? 10.178 0.407 -4.617 1.00 97.75 171 ASP A C 1
ATOM 1350 O O . ASP A 1 171 ? 11.099 1.129 -4.217 1.00 97.75 171 ASP A O 1
ATOM 1354 N N . MET A 1 172 ? 8.985 0.368 -4.033 1.00 95.88 172 MET A N 1
ATOM 1355 C CA . MET A 1 172 ? 8.623 1.109 -2.833 1.00 95.88 172 MET A CA 1
ATOM 1356 C C . MET A 1 172 ? 8.605 0.179 -1.617 1.00 95.88 172 MET A C 1
ATOM 1358 O O . MET A 1 172 ? 7.588 -0.003 -0.958 1.00 95.88 172 MET A O 1
ATOM 1362 N N . GLY A 1 173 ? 9.749 -0.421 -1.289 1.00 90.00 173 GLY A N 1
ATOM 1363 C CA . GLY A 1 173 ? 9.887 -1.258 -0.096 1.00 90.00 173 GLY A CA 1
ATOM 1364 C C . GLY A 1 173 ? 9.182 -2.605 -0.219 1.00 90.00 173 GLY A C 1
ATOM 1365 O O . GLY A 1 173 ? 8.559 -3.048 0.746 1.00 90.00 173 GLY A O 1
ATOM 1366 N N . GLY A 1 174 ? 9.288 -3.225 -1.394 1.00 91.12 174 GLY A N 1
ATOM 1367 C CA . GLY A 1 174 ? 8.655 -4.491 -1.761 1.00 91.12 174 GLY A CA 1
ATOM 1368 C C . GLY A 1 174 ? 7.419 -4.331 -2.646 1.00 91.12 174 GLY A C 1
ATOM 1369 O O . GLY A 1 174 ? 7.020 -5.300 -3.287 1.00 91.12 174 GLY A O 1
ATOM 1370 N N . ASP A 1 175 ? 6.851 -3.124 -2.722 1.00 94.75 175 ASP A N 1
ATOM 1371 C CA . ASP A 1 175 ? 5.728 -2.810 -3.606 1.00 94.75 175 ASP A CA 1
ATOM 1372 C C . ASP A 1 175 ? 6.269 -2.321 -4.952 1.00 94.75 175 ASP A C 1
ATOM 1374 O O . ASP A 1 175 ? 6.830 -1.228 -5.083 1.00 94.75 175 ASP A O 1
ATOM 1378 N N . ILE A 1 176 ? 6.153 -3.189 -5.949 1.00 97.50 176 ILE A N 1
ATOM 1379 C CA . ILE A 1 176 ? 6.802 -3.076 -7.246 1.00 97.50 176 ILE A CA 1
ATOM 1380 C C . ILE A 1 176 ? 5.833 -2.504 -8.278 1.00 97.50 176 ILE A C 1
ATOM 1382 O O . ILE A 1 176 ? 4.688 -2.936 -8.345 1.00 97.50 176 ILE A O 1
ATOM 1386 N N . HIS A 1 177 ? 6.291 -1.591 -9.135 1.00 98.56 177 HIS A N 1
ATOM 1387 C CA . HIS A 1 177 ? 5.573 -1.185 -10.347 1.00 98.56 177 HIS A CA 1
ATOM 1388 C C . HIS A 1 177 ? 6.531 -1.074 -11.536 1.00 98.56 177 HIS A C 1
ATOM 1390 O O . HIS A 1 177 ? 7.504 -0.318 -11.526 1.00 98.56 177 HIS A O 1
ATOM 1396 N N . VAL A 1 178 ? 6.254 -1.844 -12.585 1.00 98.56 178 VAL A N 1
ATOM 1397 C CA . VAL A 1 178 ? 7.003 -1.832 -13.840 1.00 98.56 178 VAL A CA 1
ATOM 1398 C C . VAL A 1 178 ? 6.591 -0.630 -14.701 1.00 98.56 178 VAL A C 1
ATOM 1400 O O . VAL A 1 178 ? 5.457 -0.525 -15.162 1.00 98.56 178 VAL A O 1
ATOM 1403 N N . VAL A 1 179 ? 7.543 0.267 -14.971 1.00 98.25 179 VAL A N 1
ATOM 1404 C CA . VAL A 1 179 ? 7.385 1.367 -15.942 1.00 98.25 179 VAL A CA 1
ATOM 1405 C C . VAL A 1 179 ? 7.196 0.804 -17.353 1.00 98.25 179 VAL A C 1
ATOM 1407 O O . VAL A 1 179 ? 6.346 1.283 -18.106 1.00 98.25 179 VAL A O 1
ATOM 1410 N N . GLY A 1 180 ? 7.986 -0.224 -17.670 1.00 97.94 180 GLY A N 1
ATOM 1411 C CA . GLY A 1 180 ? 7.924 -1.050 -18.872 1.00 97.94 180 GLY A CA 1
ATOM 1412 C C . GLY A 1 180 ? 9.018 -2.128 -18.842 1.00 97.94 180 GLY A C 1
ATOM 1413 O O . GLY A 1 180 ? 9.871 -2.099 -17.944 1.00 97.94 180 GLY A O 1
ATOM 1414 N N . PRO A 1 181 ? 9.016 -3.074 -19.798 1.00 98.12 181 PRO A N 1
ATOM 1415 C CA . PRO A 1 181 ? 9.927 -4.221 -19.804 1.00 98.12 181 PRO A CA 1
ATOM 1416 C C . PRO A 1 181 ? 11.394 -3.792 -19.968 1.00 98.12 181 PRO A C 1
ATOM 1418 O O . PRO A 1 181 ? 11.721 -2.607 -20.031 1.00 98.12 181 PRO A O 1
ATOM 1421 N N . HIS A 1 182 ? 12.317 -4.742 -20.060 1.00 98.12 182 HIS A N 1
ATOM 1422 C CA . HIS A 1 182 ? 13.659 -4.439 -20.548 1.00 98.12 182 HIS A CA 1
ATOM 1423 C C . HIS A 1 182 ? 13.613 -3.958 -22.019 1.00 98.12 182 HIS A C 1
ATOM 1425 O O . HIS A 1 182 ? 12.673 -4.287 -22.745 1.00 98.12 182 HIS A O 1
ATOM 1431 N N . PRO A 1 183 ? 14.620 -3.205 -22.517 1.00 97.19 183 PRO A N 1
ATOM 1432 C CA . PRO A 1 183 ? 14.626 -2.697 -23.897 1.00 97.19 183 PRO A CA 1
ATOM 1433 C C . PRO A 1 183 ? 14.562 -3.771 -24.992 1.00 97.19 183 PRO A C 1
ATOM 1435 O O . PRO A 1 183 ? 14.208 -3.467 -26.126 1.00 97.19 183 PRO A O 1
ATOM 1438 N N . ASN A 1 184 ? 14.927 -5.013 -24.672 1.00 96.56 184 ASN A N 1
ATOM 1439 C CA . ASN A 1 184 ? 14.811 -6.169 -25.562 1.00 96.56 184 ASN A CA 1
ATOM 1440 C C . ASN A 1 184 ? 13.429 -6.853 -25.504 1.00 96.56 184 ASN A C 1
ATOM 1442 O O . ASN A 1 184 ? 13.218 -7.827 -26.217 1.00 96.56 184 ASN A O 1
ATOM 1446 N N . GLY A 1 185 ? 12.503 -6.351 -24.683 1.00 96.88 185 GLY A N 1
ATOM 1447 C CA . GLY A 1 185 ? 11.171 -6.918 -24.469 1.00 96.88 185 GLY A CA 1
ATOM 1448 C C . GLY A 1 185 ? 11.083 -7.916 -23.314 1.00 96.88 185 GLY A C 1
ATOM 1449 O O . GLY A 1 185 ? 9.973 -8.316 -22.967 1.00 96.88 185 GLY A O 1
ATOM 1450 N N . ASP A 1 186 ? 12.207 -8.285 -22.691 1.00 97.94 186 ASP A N 1
ATOM 1451 C CA . ASP A 1 186 ? 12.203 -9.254 -21.595 1.00 97.94 186 ASP A CA 1
ATOM 1452 C C . ASP A 1 186 ? 11.500 -8.699 -20.352 1.00 97.94 186 ASP A C 1
ATOM 1454 O O . ASP A 1 186 ? 11.555 -7.505 -20.037 1.00 97.94 186 ASP A O 1
ATOM 1458 N N . ALA A 1 187 ? 10.855 -9.600 -19.618 1.00 97.81 187 ALA A N 1
ATOM 1459 C CA . ALA A 1 187 ? 10.199 -9.288 -18.361 1.00 97.81 187 ALA A CA 1
ATOM 1460 C C . ALA A 1 187 ? 11.207 -9.067 -17.224 1.00 97.81 187 ALA A C 1
ATOM 1462 O O . ALA A 1 187 ? 12.260 -9.704 -17.169 1.00 97.81 187 ALA A O 1
ATOM 1463 N N . TRP A 1 188 ? 10.836 -8.222 -16.267 1.00 97.75 188 TRP A N 1
ATOM 1464 C CA . TRP A 1 188 ? 11.512 -8.137 -14.978 1.00 97.75 188 TRP A CA 1
ATOM 1465 C C . TRP A 1 188 ? 11.139 -9.357 -14.139 1.00 97.75 188 TRP A C 1
ATOM 1467 O O . TRP A 1 188 ? 9.957 -9.650 -13.967 1.00 97.75 188 TRP A O 1
ATOM 1477 N 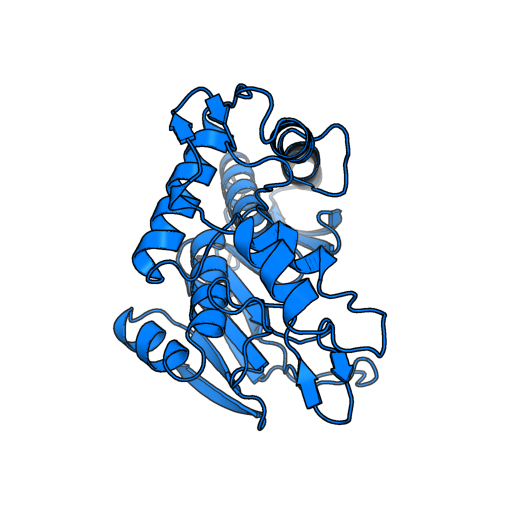N . LEU A 1 189 ? 12.128 -10.067 -13.598 1.00 95.75 189 LEU A N 1
ATOM 1478 C CA . LEU A 1 189 ? 11.872 -11.199 -12.712 1.00 95.75 189 LEU A CA 1
ATOM 1479 C C . LEU A 1 189 ? 11.715 -10.707 -11.269 1.00 95.75 189 LEU A C 1
ATOM 1481 O O . LEU A 1 189 ? 12.705 -10.389 -10.609 1.00 95.75 189 LEU A O 1
ATOM 1485 N N . VAL A 1 190 ? 10.475 -10.638 -10.787 1.00 94.94 190 VAL A N 1
ATOM 1486 C CA . VAL A 1 190 ? 10.151 -10.134 -9.447 1.00 94.94 190 VAL A CA 1
ATOM 1487 C C . VAL A 1 190 ? 9.936 -11.301 -8.487 1.00 94.94 190 VAL A C 1
ATOM 1489 O O . VAL A 1 190 ? 9.057 -12.136 -8.691 1.00 94.94 190 VAL A O 1
ATOM 1492 N N . GLY A 1 191 ? 10.755 -11.380 -7.439 1.00 92.19 191 GLY A N 1
ATOM 1493 C CA . GLY A 1 191 ? 10.664 -12.435 -6.431 1.00 92.19 191 GLY A CA 1
ATOM 1494 C C . GLY A 1 191 ? 9.628 -12.119 -5.352 1.00 92.19 191 GLY A C 1
ATOM 1495 O O . GLY A 1 191 ? 9.695 -11.070 -4.718 1.00 92.19 191 GLY A O 1
ATOM 1496 N N . VAL A 1 192 ? 8.717 -13.054 -5.086 1.00 90.38 192 VAL A N 1
ATOM 1497 C CA . VAL A 1 192 ? 7.817 -13.012 -3.926 1.00 90.38 192 VAL A CA 1
ATOM 1498 C C . VAL A 1 192 ? 8.533 -13.632 -2.733 1.00 90.38 192 VAL A C 1
ATOM 1500 O O . VAL A 1 192 ? 8.916 -14.806 -2.764 1.00 90.38 192 VAL A O 1
ATOM 1503 N N . GLN A 1 193 ? 8.734 -12.849 -1.674 1.00 85.12 193 GLN A N 1
ATOM 1504 C CA . GLN A 1 193 ? 9.466 -13.295 -0.491 1.00 85.12 193 GLN A CA 1
ATOM 1505 C C . GLN A 1 193 ? 8.724 -14.416 0.253 1.00 85.12 193 GLN A C 1
ATOM 1507 O O . GLN A 1 193 ? 7.504 -14.393 0.396 1.00 85.12 193 GLN A O 1
ATOM 1512 N N . ASN A 1 194 ? 9.475 -15.382 0.786 1.00 83.94 194 ASN A N 1
ATOM 1513 C CA . ASN A 1 194 ? 8.937 -16.362 1.724 1.00 83.94 194 ASN A CA 1
ATOM 1514 C C . ASN A 1 194 ? 8.716 -15.720 3.110 1.00 83.94 194 ASN A C 1
ATOM 1516 O O . ASN A 1 194 ? 9.709 -15.330 3.734 1.00 83.94 194 ASN A O 1
ATOM 1520 N N . PRO A 1 195 ? 7.482 -15.645 3.648 1.00 80.00 195 PRO A N 1
ATOM 1521 C CA . PRO A 1 195 ? 7.246 -15.086 4.983 1.00 80.00 195 PRO A CA 1
ATOM 1522 C C . PRO A 1 195 ? 7.896 -15.898 6.115 1.00 80.00 195 PRO A C 1
ATOM 1524 O O . PRO A 1 195 ? 8.120 -15.363 7.195 1.00 80.00 195 PRO A O 1
ATOM 1527 N N . ALA A 1 196 ? 8.246 -17.169 5.879 1.00 73.94 196 ALA A N 1
ATOM 1528 C CA . ALA A 1 196 ? 8.975 -17.999 6.838 1.00 73.94 196 ALA A CA 1
ATOM 1529 C C . ALA A 1 196 ? 10.502 -17.805 6.793 1.00 73.94 196 ALA A C 1
ATOM 1531 O O . ALA A 1 196 ? 11.208 -18.388 7.618 1.00 73.94 196 ALA A O 1
ATOM 1532 N N . SER A 1 197 ? 11.027 -17.023 5.841 1.00 69.06 197 SER A N 1
ATOM 1533 C CA . SER A 1 197 ? 12.468 -16.769 5.769 1.00 69.06 197 SER A CA 1
ATOM 1534 C C . SER A 1 197 ? 12.938 -15.929 6.954 1.00 69.06 197 SER A C 1
ATOM 1536 O O . SER A 1 197 ? 12.385 -14.867 7.246 1.00 69.06 197 SER A O 1
ATOM 1538 N N . ASN A 1 198 ? 13.968 -16.398 7.657 1.00 59.66 198 ASN A N 1
ATOM 1539 C CA . ASN A 1 198 ? 14.523 -15.653 8.777 1.00 59.66 198 ASN A CA 1
ATOM 1540 C C . ASN A 1 198 ? 15.442 -14.547 8.259 1.00 59.66 198 ASN A C 1
ATOM 1542 O O . ASN A 1 198 ? 16.209 -14.748 7.324 1.00 59.66 198 ASN A O 1
ATOM 1546 N N . ALA A 1 199 ? 15.492 -13.409 8.957 1.00 52.81 199 ALA A N 1
ATOM 1547 C CA . ALA A 1 199 ? 16.447 -12.332 8.661 1.00 52.81 199 ALA A CA 1
ATOM 1548 C C . ALA A 1 199 ? 17.936 -12.753 8.780 1.00 52.81 199 ALA A C 1
ATOM 1550 O O . ALA A 1 199 ? 18.823 -11.970 8.453 1.00 52.81 199 ALA A O 1
ATOM 1551 N N . LYS A 1 200 ? 18.212 -13.969 9.278 1.00 48.88 200 LYS A N 1
ATOM 1552 C CA . LYS A 1 200 ? 19.546 -14.589 9.352 1.00 48.88 200 LYS A CA 1
ATOM 1553 C C . LYS A 1 200 ? 19.872 -15.488 8.154 1.00 48.88 200 LYS A C 1
ATOM 1555 O O . LYS A 1 200 ? 21.006 -15.949 8.050 1.00 48.88 200 LYS A O 1
ATOM 1560 N N . ASP A 1 201 ? 18.905 -15.756 7.281 1.00 56.50 201 ASP A N 1
ATOM 1561 C CA . ASP A 1 201 ? 19.142 -16.522 6.066 1.00 56.50 201 ASP A CA 1
ATOM 1562 C C . ASP A 1 201 ? 19.844 -15.607 5.061 1.00 56.50 201 ASP A C 1
ATOM 1564 O O . ASP A 1 201 ? 19.273 -14.640 4.568 1.00 56.50 201 ASP A O 1
ATOM 1568 N N . ASN A 1 202 ? 21.109 -15.901 4.758 1.00 51.47 202 ASN A N 1
ATOM 1569 C CA . ASN A 1 202 ? 21.935 -15.076 3.866 1.00 51.47 202 ASN A CA 1
ATOM 1570 C C . ASN A 1 202 ? 21.470 -15.099 2.394 1.00 51.47 202 ASN A C 1
ATOM 1572 O O . ASN A 1 202 ? 22.043 -14.389 1.571 1.00 51.47 202 ASN A O 1
ATOM 1576 N N . ASN A 1 203 ? 20.473 -15.925 2.048 1.00 54.47 203 ASN A N 1
ATOM 1577 C CA . ASN A 1 203 ? 19.865 -15.978 0.719 1.00 54.47 203 ASN A CA 1
ATOM 1578 C C . ASN A 1 203 ? 18.465 -16.632 0.772 1.00 54.47 203 ASN A C 1
ATOM 1580 O O . ASN A 1 203 ? 18.327 -17.819 0.457 1.00 54.47 203 ASN A O 1
ATOM 1584 N N . PRO A 1 204 ? 17.422 -15.918 1.232 1.00 64.50 204 PRO A N 1
ATOM 1585 C CA . PRO A 1 204 ? 16.088 -16.490 1.310 1.00 64.50 204 PRO A CA 1
ATOM 1586 C C . PRO A 1 204 ? 15.552 -16.727 -0.106 1.00 64.50 204 PRO A C 1
ATOM 1588 O O . PRO A 1 204 ? 15.398 -15.794 -0.891 1.00 64.50 204 PRO A O 1
ATOM 1591 N N . SER A 1 205 ? 15.286 -17.988 -0.451 1.00 73.56 205 SER A N 1
ATOM 1592 C CA . SER A 1 205 ? 14.707 -18.321 -1.756 1.00 73.56 205 SER A CA 1
ATOM 1593 C C . SER A 1 205 ? 13.270 -17.786 -1.842 1.00 73.56 205 SER A C 1
ATOM 1595 O O . SER A 1 205 ? 12.492 -18.016 -0.907 1.00 73.56 205 SER A O 1
ATOM 1597 N N . PRO A 1 206 ? 12.898 -17.081 -2.926 1.00 85.00 206 PRO A N 1
ATOM 1598 C CA . PRO A 1 206 ? 11.536 -16.598 -3.100 1.00 85.00 206 PRO A CA 1
ATOM 1599 C C . PRO A 1 206 ? 10.566 -17.777 -3.260 1.00 85.00 206 PRO A C 1
ATOM 1601 O O . PRO A 1 206 ? 10.922 -18.812 -3.825 1.00 85.00 206 PRO A O 1
ATOM 1604 N N . VAL A 1 207 ? 9.327 -17.624 -2.784 1.00 88.31 207 VAL A N 1
ATOM 1605 C CA . VAL A 1 207 ? 8.267 -18.640 -2.965 1.00 88.31 207 VAL A CA 1
ATOM 1606 C C . VAL A 1 207 ? 7.751 -18.686 -4.402 1.00 88.31 207 VAL A C 1
ATOM 1608 O O . VAL A 1 207 ? 7.224 -19.705 -4.847 1.00 88.31 207 VAL A O 1
ATOM 1611 N N . ALA A 1 208 ? 7.915 -17.590 -5.140 1.00 89.69 208 ALA A N 1
ATOM 1612 C CA . ALA A 1 208 ? 7.601 -17.491 -6.555 1.00 89.69 208 ALA A CA 1
ATOM 1613 C C . ALA A 1 208 ? 8.470 -16.413 -7.208 1.00 89.69 208 ALA A C 1
ATOM 1615 O O . ALA A 1 208 ? 8.847 -15.443 -6.557 1.00 89.69 208 ALA A O 1
ATOM 1616 N N . ASN A 1 209 ? 8.746 -16.565 -8.500 1.00 92.31 209 ASN A N 1
ATOM 1617 C CA . ASN A 1 209 ? 9.291 -15.497 -9.327 1.00 92.31 209 ASN A CA 1
ATOM 1618 C C . ASN A 1 209 ? 8.266 -15.171 -10.410 1.00 92.31 209 ASN A C 1
ATOM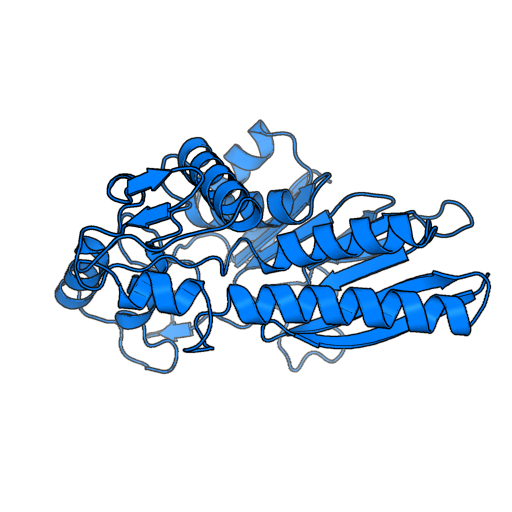 1620 O O . ASN A 1 209 ? 7.861 -16.067 -11.151 1.00 92.31 209 ASN A O 1
ATOM 1624 N N . ILE A 1 210 ? 7.845 -13.913 -10.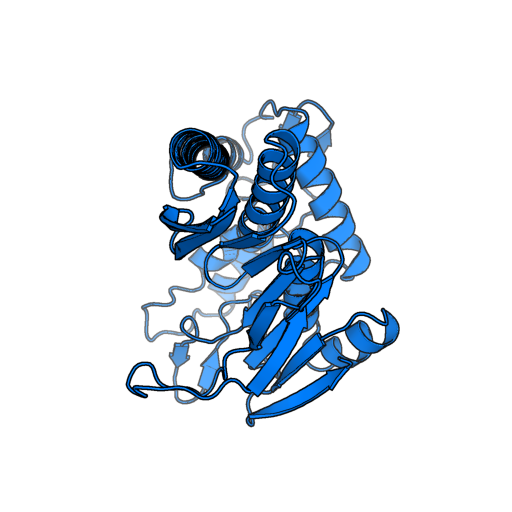480 1.00 94.12 210 ILE A N 1
ATOM 1625 C CA . ILE A 1 210 ? 6.806 -13.436 -11.388 1.00 94.12 210 ILE A CA 1
ATOM 1626 C C . ILE A 1 210 ? 7.489 -12.626 -12.498 1.00 94.12 210 ILE A C 1
ATOM 1628 O O . ILE A 1 210 ? 8.093 -11.591 -12.203 1.00 94.12 210 ILE A O 1
ATOM 1632 N N . PRO A 1 211 ? 7.456 -13.087 -13.761 1.00 96.25 211 PRO A N 1
ATOM 1633 C CA . PRO A 1 211 ? 7.954 -12.311 -14.889 1.00 96.25 211 PRO A CA 1
ATOM 1634 C C . PRO A 1 211 ? 6.955 -11.197 -15.234 1.00 96.25 211 PRO A C 1
ATOM 1636 O O . PRO A 1 211 ? 5.880 -11.460 -15.765 1.00 96.25 211 PRO A O 1
ATOM 1639 N N . MET A 1 212 ? 7.318 -9.944 -14.959 1.00 96.88 212 MET A N 1
ATOM 1640 C CA . MET A 1 212 ? 6.457 -8.779 -15.170 1.00 96.88 212 MET A CA 1
ATOM 1641 C C . MET A 1 212 ? 6.967 -7.873 -16.295 1.00 96.88 212 MET A C 1
ATOM 1643 O O . MET A 1 212 ? 8.112 -7.420 -16.287 1.00 96.88 212 MET A O 1
ATOM 1647 N N . THR A 1 213 ? 6.095 -7.549 -17.250 1.00 97.12 213 THR A N 1
ATOM 1648 C CA . THR A 1 213 ? 6.367 -6.552 -18.305 1.00 97.12 213 THR A CA 1
ATOM 1649 C C . THR A 1 213 ? 5.641 -5.224 -18.075 1.00 97.12 213 THR A C 1
ATOM 1651 O O . THR A 1 213 ? 6.006 -4.221 -18.684 1.00 97.12 213 THR A O 1
ATOM 1654 N N . HIS A 1 214 ? 4.632 -5.207 -17.201 1.00 96.12 214 HIS A N 1
ATOM 1655 C CA . HIS A 1 214 ? 3.786 -4.056 -16.885 1.00 96.12 214 HIS A CA 1
ATOM 1656 C C . HIS A 1 214 ? 3.078 -4.256 -15.535 1.00 96.12 214 HIS A C 1
ATOM 1658 O O . HIS A 1 214 ? 3.109 -5.347 -14.958 1.00 96.12 214 HIS A O 1
ATOM 1664 N N . GLY A 1 215 ? 2.423 -3.195 -15.061 1.00 97.75 215 GLY A N 1
ATOM 1665 C CA . GLY A 1 215 ? 1.604 -3.204 -13.854 1.00 97.75 215 GLY A CA 1
ATOM 1666 C C . GLY A 1 215 ? 2.412 -3.200 -12.558 1.00 97.75 215 GLY A C 1
ATOM 1667 O O . GLY A 1 215 ? 3.640 -3.050 -12.556 1.00 97.75 215 GLY A O 1
ATOM 1668 N N . GLY A 1 216 ? 1.699 -3.359 -11.447 1.00 97.81 216 GLY A N 1
ATOM 1669 C CA . GLY A 1 216 ? 2.243 -3.385 -10.100 1.00 97.81 216 GLY A CA 1
ATOM 1670 C C . GLY A 1 216 ? 1.968 -4.684 -9.349 1.00 97.81 216 GLY A C 1
ATOM 1671 O O . GLY A 1 216 ? 0.901 -5.278 -9.468 1.00 97.81 216 GLY A O 1
ATOM 1672 N N . LEU A 1 217 ? 2.949 -5.107 -8.556 1.00 97.75 217 LEU A N 1
ATOM 1673 C CA . LEU A 1 217 ? 2.878 -6.224 -7.625 1.00 97.75 217 LEU A CA 1
ATOM 1674 C C . LEU A 1 217 ? 3.099 -5.673 -6.220 1.00 97.75 217 LEU A C 1
ATOM 1676 O O . LEU A 1 217 ? 4.170 -5.146 -5.931 1.00 97.75 217 LEU A O 1
ATOM 1680 N N . ALA A 1 218 ? 2.111 -5.813 -5.349 1.00 96.25 218 ALA A N 1
ATOM 1681 C CA . ALA A 1 218 ? 2.197 -5.357 -3.965 1.00 96.25 218 ALA A 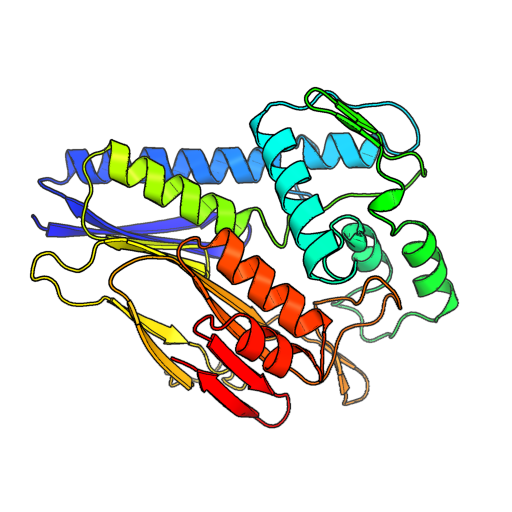CA 1
ATOM 1682 C C . ALA A 1 218 ? 1.825 -6.488 -3.014 1.00 96.25 218 ALA A C 1
ATOM 1684 O O . ALA A 1 218 ? 1.100 -7.419 -3.389 1.00 96.25 218 ALA A O 1
ATOM 1685 N N . SER A 1 219 ? 2.364 -6.426 -1.798 1.00 92.75 219 SER A N 1
ATOM 1686 C CA . SER A 1 219 ? 2.243 -7.519 -0.833 1.00 92.75 219 SER A CA 1
ATOM 1687 C C . SER A 1 219 ? 1.775 -7.042 0.535 1.00 92.75 219 SER A C 1
ATOM 1689 O O . SER A 1 219 ? 2.344 -6.124 1.115 1.00 92.75 219 SER A O 1
ATOM 1691 N N . SER A 1 220 ? 0.795 -7.745 1.099 1.00 89.00 220 SER A N 1
ATOM 1692 C CA . SER A 1 220 ? 0.372 -7.597 2.490 1.00 89.00 220 SER A CA 1
ATOM 1693 C C . SER A 1 220 ? 0.739 -8.868 3.245 1.00 89.00 220 SER A C 1
ATOM 1695 O O . SER A 1 220 ? 0.364 -9.966 2.838 1.00 89.00 220 SER A O 1
ATOM 1697 N N . GLY A 1 221 ? 1.529 -8.760 4.310 1.00 76.38 221 GLY A N 1
ATOM 1698 C CA . GLY A 1 221 ? 1.991 -9.949 5.015 1.00 76.38 221 GLY A CA 1
ATOM 1699 C C . GLY A 1 221 ? 2.870 -9.681 6.222 1.00 76.38 221 GLY A C 1
ATOM 1700 O O . GLY A 1 221 ? 3.480 -8.623 6.390 1.00 76.38 221 GLY A O 1
ATOM 1701 N N . ASP A 1 222 ? 2.958 -10.698 7.060 1.00 62.12 222 ASP A N 1
ATOM 1702 C CA . ASP A 1 222 ? 3.620 -10.697 8.354 1.00 62.12 222 ASP A CA 1
ATOM 1703 C C . ASP A 1 222 ? 5.118 -11.002 8.246 1.00 62.12 222 ASP A C 1
ATOM 1705 O O . ASP A 1 222 ? 5.692 -11.673 9.090 1.00 62.12 222 ASP A O 1
ATOM 1709 N N . TYR A 1 223 ? 5.799 -10.516 7.210 1.00 57.41 223 TYR A N 1
ATOM 1710 C CA . TYR A 1 223 ? 7.205 -10.860 6.966 1.00 57.41 223 TYR A CA 1
ATOM 1711 C C . TYR A 1 223 ? 8.120 -10.481 8.146 1.00 57.41 223 TYR A C 1
ATOM 1713 O O . TYR A 1 223 ? 8.947 -11.269 8.597 1.00 57.41 223 TYR A O 1
ATOM 1721 N N . GLN A 1 224 ? 7.967 -9.255 8.662 1.00 50.62 224 GLN A N 1
ATOM 1722 C CA . GLN A 1 224 ? 8.812 -8.690 9.730 1.00 50.62 224 GLN A CA 1
ATOM 1723 C C . GLN A 1 224 ? 8.015 -7.937 10.809 1.00 50.62 224 GLN A C 1
ATOM 1725 O O . GLN A 1 224 ? 8.601 -7.266 11.658 1.00 50.62 224 GLN A O 1
ATOM 1730 N N . ARG A 1 225 ? 6.678 -8.000 10.760 1.00 56.56 225 ARG A N 1
ATOM 1731 C CA . ARG A 1 225 ? 5.777 -7.197 11.607 1.00 56.56 225 ARG A CA 1
ATOM 1732 C C . ARG A 1 225 ? 4.760 -8.024 12.404 1.00 56.56 225 ARG A C 1
ATOM 1734 O O . ARG A 1 225 ? 3.797 -7.455 12.896 1.00 56.56 225 ARG A O 1
ATOM 1741 N N . TYR A 1 226 ? 4.973 -9.328 12.573 1.00 61.91 226 TYR A N 1
ATOM 1742 C CA . TYR A 1 226 ? 4.183 -10.116 13.525 1.00 61.91 226 TYR A CA 1
ATOM 1743 C C . TYR A 1 226 ? 4.752 -10.032 14.934 1.00 61.91 226 TYR A C 1
ATOM 1745 O O . TYR A 1 226 ? 5.935 -9.744 15.136 1.00 61.91 226 TYR A O 1
ATOM 1753 N N . ILE A 1 227 ? 3.918 -10.376 15.910 1.00 59.81 227 ILE A N 1
ATOM 1754 C CA . ILE A 1 227 ? 4.379 -10.666 17.267 1.00 59.81 227 ILE A CA 1
ATOM 1755 C C . ILE A 1 227 ? 4.003 -12.075 17.624 1.00 59.81 227 ILE A C 1
ATOM 1757 O O . ILE A 1 227 ? 2.885 -12.514 17.375 1.00 59.81 227 ILE A O 1
ATOM 1761 N N . GLU A 1 228 ? 4.929 -12.751 18.281 1.00 65.25 228 GLU A N 1
ATOM 1762 C CA . GLU A 1 228 ? 4.633 -13.965 19.010 1.00 65.25 228 GLU A CA 1
ATOM 1763 C C . GLU A 1 228 ? 4.303 -13.629 20.472 1.00 65.25 228 GLU A C 1
ATOM 1765 O O . GLU A 1 228 ? 5.176 -13.224 21.244 1.00 65.25 228 GLU A O 1
ATOM 1770 N N . LEU A 1 229 ? 3.031 -13.766 20.856 1.00 64.19 229 LEU A N 1
ATOM 1771 C CA . LEU A 1 229 ? 2.568 -13.617 22.238 1.00 64.19 229 LEU A CA 1
ATOM 1772 C C . LEU A 1 229 ? 2.008 -14.951 22.717 1.00 64.19 229 LEU A C 1
ATOM 1774 O O . LEU A 1 229 ? 1.128 -15.522 22.078 1.00 64.19 229 LEU A O 1
ATOM 1778 N N . GLN A 1 230 ? 2.526 -15.444 23.845 1.00 63.31 230 GLN A N 1
ATOM 1779 C CA . GLN A 1 230 ? 2.099 -16.714 24.451 1.00 63.31 230 GLN A CA 1
ATOM 1780 C C . GLN A 1 230 ? 2.134 -17.904 23.463 1.00 63.31 230 GLN A C 1
ATOM 1782 O O . GLN A 1 230 ? 1.277 -18.780 23.504 1.00 63.31 230 GLN A O 1
ATOM 1787 N N . GLY A 1 231 ? 3.118 -17.928 22.554 1.00 64.06 231 GLY A N 1
ATOM 1788 C CA . GLY A 1 231 ? 3.277 -18.987 21.548 1.00 64.06 231 GLY A CA 1
ATOM 1789 C C . GLY A 1 231 ? 2.350 -18.878 20.330 1.00 64.06 231 GLY A C 1
ATOM 1790 O O . GLY A 1 231 ? 2.350 -19.778 19.494 1.00 64.06 231 GLY A O 1
ATOM 1791 N N . LYS A 1 232 ? 1.573 -17.791 20.198 1.00 69.88 232 LYS A N 1
ATOM 1792 C CA . LYS A 1 232 ? 0.730 -17.507 19.026 1.00 69.88 232 LYS A CA 1
ATOM 1793 C C . LYS A 1 232 ? 1.263 -16.299 18.256 1.00 69.88 232 LYS A C 1
ATOM 1795 O O . LYS A 1 232 ? 1.588 -15.278 18.859 1.00 69.88 232 LYS A O 1
ATOM 1800 N N . LYS A 1 233 ? 1.336 -16.415 16.925 1.00 73.12 233 LYS A N 1
ATOM 1801 C CA . LYS A 1 233 ? 1.686 -15.308 16.024 1.00 73.12 233 LYS A CA 1
ATOM 1802 C C . LYS A 1 233 ? 0.455 -14.451 15.727 1.00 73.12 233 LYS A C 1
ATOM 1804 O O . LYS A 1 233 ? -0.603 -14.995 15.418 1.00 73.12 233 LYS A O 1
ATOM 1809 N N . TYR A 1 234 ? 0.616 -13.136 15.815 1.00 72.19 234 TYR A N 1
ATOM 1810 C CA . TYR A 1 234 ? -0.413 -12.137 15.537 1.00 72.19 234 TYR A CA 1
ATOM 1811 C C . TYR A 1 234 ? 0.007 -11.258 14.369 1.00 72.19 234 TYR A C 1
ATOM 1813 O O . TYR A 1 234 ? 1.129 -10.740 14.372 1.00 72.19 234 TYR A O 1
ATOM 1821 N N . SER A 1 235 ? -0.912 -11.075 13.420 1.00 80.56 235 SER A N 1
ATOM 1822 C CA . SER A 1 235 ? -0.719 -10.170 12.295 1.00 80.56 235 SER A CA 1
ATOM 1823 C C . SER A 1 235 ? -0.700 -8.705 12.723 1.00 80.56 235 SER A C 1
ATOM 1825 O O . SER A 1 235 ? -1.253 -8.318 13.753 1.00 80.56 235 SER A O 1
ATOM 1827 N N . HIS A 1 236 ? -0.065 -7.870 11.910 1.00 81.31 236 HIS A N 1
ATOM 1828 C CA . HIS A 1 236 ? -0.175 -6.418 12.029 1.00 81.31 236 HIS A CA 1
ATOM 1829 C C . HIS A 1 236 ? -1.449 -5.856 11.380 1.00 81.31 236 HIS A C 1
ATOM 1831 O O . HIS A 1 236 ? -1.794 -4.700 11.631 1.00 81.31 236 HIS A O 1
ATOM 1837 N N . VAL A 1 237 ? -2.135 -6.649 10.549 1.00 89.31 237 VAL A N 1
ATOM 1838 C CA . VAL A 1 237 ? -3.430 -6.289 9.964 1.00 89.31 237 VAL A CA 1
ATOM 1839 C C . VAL A 1 237 ? -4.517 -6.577 10.996 1.00 89.31 237 VAL A C 1
ATOM 1841 O O . VAL A 1 237 ? -4.643 -7.699 11.486 1.00 89.31 237 VAL A O 1
ATOM 1844 N N . LEU A 1 238 ? -5.287 -5.549 11.348 1.00 91.88 238 LEU A N 1
ATOM 1845 C CA . LEU A 1 238 ? -6.339 -5.617 12.361 1.00 91.88 238 LEU A CA 1
ATOM 1846 C C . LEU A 1 238 ? -7.707 -5.645 11.681 1.00 91.88 238 LEU A C 1
ATOM 1848 O O . LEU A 1 238 ? -7.976 -4.846 10.788 1.00 91.88 238 LEU A O 1
ATOM 1852 N N . ASN A 1 239 ? -8.576 -6.549 12.120 1.00 94.38 239 ASN A N 1
ATOM 1853 C CA . ASN A 1 239 ? -9.941 -6.647 11.630 1.00 94.38 239 ASN A CA 1
ATOM 1854 C C . ASN A 1 239 ? -10.776 -5.475 12.190 1.00 94.38 239 ASN A C 1
ATOM 1856 O O . ASN A 1 239 ? -10.897 -5.361 13.414 1.00 94.38 239 ASN A O 1
ATOM 1860 N N . PRO A 1 240 ? -11.391 -4.621 11.347 1.00 95.00 240 PRO A N 1
ATOM 1861 C CA . PRO A 1 240 ? -12.146 -3.450 11.810 1.00 95.00 240 PRO A CA 1
ATOM 1862 C C . PRO A 1 240 ? -13.412 -3.793 12.591 1.00 95.00 240 PRO A C 1
ATOM 1864 O O . PRO A 1 240 ? -13.956 -2.927 13.261 1.00 95.00 240 PRO A O 1
ATOM 1867 N N . ARG A 1 241 ? -13.917 -5.028 12.491 1.00 95.12 241 ARG A N 1
ATOM 1868 C CA . ARG A 1 241 ? -15.155 -5.451 13.160 1.00 95.12 241 ARG A CA 1
ATOM 1869 C C . ARG A 1 241 ? -14.907 -5.976 14.567 1.00 95.12 241 ARG A C 1
ATOM 1871 O O . ARG A 1 241 ? -15.815 -5.960 15.387 1.00 95.12 241 ARG A O 1
ATOM 1878 N N . THR A 1 242 ? -13.707 -6.488 14.831 1.00 94.50 242 THR A N 1
ATOM 1879 C CA . THR A 1 242 ? -13.366 -7.117 16.117 1.00 94.50 242 THR A CA 1
ATOM 1880 C C . THR A 1 242 ? -12.269 -6.370 16.864 1.00 94.50 242 THR A C 1
ATOM 1882 O O . THR A 1 242 ? -12.130 -6.542 18.070 1.00 94.50 242 THR A O 1
ATOM 1885 N N . GLY A 1 243 ? -11.459 -5.573 16.162 1.00 93.31 243 GLY A N 1
ATOM 1886 C CA . GLY A 1 243 ? -10.255 -4.946 16.697 1.00 93.31 243 GLY A CA 1
ATOM 1887 C C . GLY A 1 243 ? -9.085 -5.913 16.901 1.00 93.31 243 GLY A C 1
ATOM 1888 O O . GLY A 1 243 ? -8.027 -5.490 17.367 1.00 93.31 243 GLY A O 1
ATOM 1889 N N . TRP A 1 244 ? -9.243 -7.194 16.552 1.00 92.88 244 TRP A N 1
ATOM 1890 C CA . TRP A 1 244 ? -8.213 -8.223 16.695 1.00 92.88 244 TRP A CA 1
ATOM 1891 C C . TRP A 1 244 ? -7.384 -8.396 15.415 1.00 92.88 244 TRP A C 1
ATOM 1893 O O . TRP A 1 244 ? -7.905 -8.204 14.316 1.00 92.88 244 TRP A O 1
ATOM 1903 N N . PRO A 1 245 ? -6.107 -8.804 15.530 1.00 90.75 245 PRO A N 1
ATOM 1904 C CA . PRO A 1 245 ? -5.313 -9.267 14.405 1.00 90.75 245 PRO A CA 1
ATOM 1905 C C . PRO A 1 245 ? -6.002 -10.373 13.616 1.00 90.75 245 PRO A C 1
ATOM 1907 O O . PRO A 1 245 ? -6.533 -11.317 14.205 1.00 90.75 245 PRO A O 1
ATOM 1910 N N . VAL A 1 246 ? -5.930 -10.271 12.292 1.00 91.38 246 VAL A N 1
ATOM 1911 C CA . VAL A 1 246 ? -6.390 -11.321 11.375 1.00 91.38 246 VAL A CA 1
ATOM 1912 C C . VAL A 1 246 ? -5.501 -12.563 11.473 1.00 91.38 246 VAL A C 1
ATOM 1914 O O . VAL A 1 246 ? -4.372 -12.516 11.978 1.00 91.38 246 VAL A O 1
ATOM 1917 N N . SER A 1 247 ? -6.010 -13.689 10.985 1.00 88.88 247 SER A N 1
ATOM 1918 C CA . SER A 1 247 ? -5.359 -14.992 11.043 1.00 88.88 247 SER A CA 1
ATOM 1919 C C . SER A 1 247 ? -5.532 -15.801 9.748 1.00 88.88 247 SER A C 1
ATOM 1921 O O . SER A 1 247 ? -6.168 -15.372 8.789 1.00 88.88 247 SER A O 1
ATOM 1923 N N . GLY A 1 248 ? -4.903 -16.978 9.686 1.00 86.75 248 GLY A N 1
ATOM 1924 C CA . GLY A 1 248 ? -4.997 -17.903 8.550 1.00 86.75 248 GLY A CA 1
ATOM 1925 C C . GLY A 1 248 ? -3.936 -17.673 7.472 1.00 86.75 248 GLY A C 1
ATOM 1926 O O . GLY A 1 248 ? -3.223 -18.612 7.118 1.00 86.75 248 GLY A O 1
ATOM 1927 N N . LEU A 1 249 ? -3.765 -16.435 7.006 1.00 90.69 249 LEU A N 1
ATOM 1928 C CA . LEU A 1 249 ? -2.775 -16.078 5.984 1.00 90.69 249 LEU A CA 1
ATOM 1929 C C . LEU A 1 249 ? -1.509 -15.470 6.604 1.00 90.69 249 LEU A C 1
ATOM 1931 O O . LEU A 1 249 ? -1.582 -14.686 7.544 1.00 90.69 249 LEU A O 1
ATOM 1935 N N . ALA A 1 250 ? -0.342 -15.843 6.077 1.00 88.94 250 ALA A N 1
ATOM 1936 C CA . ALA A 1 250 ? 0.949 -15.263 6.450 1.00 88.94 250 ALA A CA 1
ATOM 1937 C C . ALA A 1 250 ? 1.338 -14.107 5.521 1.00 88.94 250 ALA A C 1
ATOM 1939 O O . ALA A 1 250 ? 1.928 -13.120 5.963 1.00 88.94 250 ALA A O 1
ATOM 1940 N N . ALA A 1 251 ? 1.048 -14.248 4.228 1.00 91.69 251 ALA A N 1
ATOM 1941 C CA . ALA A 1 251 ? 1.322 -13.234 3.224 1.00 91.69 251 ALA A CA 1
ATOM 1942 C C . ALA A 1 251 ? 0.455 -13.423 1.980 1.00 91.69 251 ALA A C 1
ATOM 1944 O O . ALA A 1 251 ? 0.147 -14.550 1.591 1.00 91.69 251 ALA A O 1
ATOM 1945 N N . VAL A 1 252 ? 0.134 -12.317 1.321 1.00 95.00 252 VAL A N 1
ATOM 1946 C CA . VAL A 1 252 ? -0.559 -12.266 0.037 1.00 95.00 252 VAL A CA 1
ATOM 1947 C C . VAL A 1 252 ? 0.144 -11.241 -0.841 1.00 95.00 252 VAL A C 1
ATOM 1949 O O . VAL A 1 252 ? 0.314 -10.095 -0.437 1.00 95.00 252 VAL A O 1
ATOM 1952 N N . SER A 1 253 ? 0.512 -11.644 -2.050 1.00 96.56 253 SER A N 1
ATOM 1953 C CA . SER A 1 253 ? 1.034 -10.782 -3.107 1.00 96.56 253 SER A CA 1
ATOM 1954 C C . SER A 1 253 ? 0.071 -10.814 -4.285 1.00 96.56 253 SER A C 1
ATOM 1956 O O . SER A 1 253 ? -0.275 -11.897 -4.757 1.00 96.56 253 SER A O 1
ATOM 1958 N N . VAL A 1 254 ? -0.352 -9.650 -4.770 1.00 97.81 254 VAL A N 1
ATOM 1959 C CA . VAL A 1 254 ? -1.292 -9.523 -5.897 1.00 97.81 254 VAL A CA 1
ATOM 1960 C C . VAL A 1 254 ? -0.629 -8.723 -7.005 1.00 97.81 254 VAL A C 1
ATOM 1962 O O . VAL A 1 254 ? 0.035 -7.728 -6.723 1.00 97.81 254 VAL A O 1
ATOM 1965 N N . TRP A 1 255 ? -0.803 -9.150 -8.254 1.00 97.62 255 TRP A N 1
ATOM 1966 C CA . TRP A 1 255 ? -0.400 -8.401 -9.441 1.00 97.62 255 TRP A CA 1
ATOM 1967 C C . TRP A 1 255 ? -1.634 -7.786 -10.100 1.00 97.62 255 TRP A C 1
ATOM 1969 O O . TRP A 1 255 ? -2.657 -8.438 -10.288 1.00 97.62 255 TRP A O 1
ATOM 1979 N N . SER A 1 256 ? -1.538 -6.504 -10.426 1.00 97.69 256 SER A N 1
ATOM 1980 C CA . SER A 1 256 ? -2.588 -5.708 -11.045 1.00 97.69 256 SER A CA 1
ATOM 1981 C C . SER A 1 256 ? -1.989 -4.647 -11.979 1.00 97.69 256 SER A C 1
ATOM 1983 O O . SER A 1 256 ? -0.784 -4.415 -11.974 1.00 97.69 256 SER A O 1
ATOM 1985 N N . GLU A 1 257 ? -2.816 -3.968 -12.776 1.00 96.94 257 GLU A N 1
ATOM 1986 C CA . GLU A 1 257 ? -2.405 -2.822 -13.604 1.00 96.94 257 GLU A CA 1
ATOM 1987 C C . GLU A 1 257 ? -1.864 -1.645 -12.781 1.00 96.94 257 GLU A C 1
ATOM 1989 O O . GLU A 1 257 ? -1.026 -0.880 -13.255 1.00 96.94 257 GLU A O 1
ATOM 1994 N N . GLN A 1 258 ? -2.339 -1.492 -11.544 1.00 97.38 258 GLN A N 1
ATOM 1995 C CA . GLN A 1 258 ? -1.909 -0.441 -10.625 1.00 97.38 258 GLN A CA 1
ATOM 1996 C C . GLN A 1 258 ? -1.429 -1.063 -9.320 1.00 97.38 258 GLN A C 1
ATOM 1998 O O . GLN A 1 258 ? -2.053 -1.985 -8.786 1.00 97.38 258 GLN A O 1
ATOM 2003 N N . CYS A 1 259 ? -0.338 -0.526 -8.784 1.00 97.81 259 CYS A N 1
ATOM 2004 C CA . CYS A 1 259 ? 0.234 -0.970 -7.524 1.00 97.81 259 CYS A CA 1
ATOM 2005 C C . CYS A 1 259 ? -0.756 -0.724 -6.376 1.00 97.81 259 CYS A C 1
ATOM 2007 O O . CYS A 1 259 ? -0.938 -1.602 -5.533 1.00 97.81 259 CYS A O 1
ATOM 2009 N N . VAL A 1 260 ? -1.467 0.416 -6.371 1.00 98.19 260 VAL A N 1
ATOM 2010 C CA . VAL A 1 260 ? -2.464 0.730 -5.330 1.00 98.19 260 VAL A CA 1
ATOM 2011 C C . VAL A 1 260 ? -3.580 -0.309 -5.262 1.00 98.19 260 VAL A C 1
ATOM 2013 O O . VAL A 1 260 ? -3.953 -0.754 -4.172 1.00 98.19 260 VAL A O 1
ATOM 2016 N N . MET A 1 261 ? -4.043 -0.776 -6.424 1.00 98.00 261 MET A N 1
ATOM 2017 C CA . MET A 1 261 ? -5.042 -1.835 -6.518 1.00 98.00 261 MET A CA 1
ATOM 2018 C C . MET A 1 261 ? -4.474 -3.162 -6.015 1.00 98.00 261 MET A C 1
ATOM 2020 O O . MET A 1 261 ? -5.108 -3.806 -5.185 1.00 98.00 261 MET A O 1
ATOM 2024 N N . ALA A 1 262 ? -3.266 -3.543 -6.441 1.00 98.19 262 ALA A N 1
ATOM 2025 C CA . ALA A 1 262 ? -2.593 -4.736 -5.928 1.00 98.19 262 ALA A CA 1
ATOM 2026 C C . ALA A 1 262 ? -2.502 -4.746 -4.387 1.00 98.19 262 ALA A C 1
ATOM 2028 O O . ALA A 1 262 ? -2.903 -5.726 -3.757 1.00 98.19 262 ALA A O 1
ATOM 2029 N N . GLY A 1 263 ? -2.045 -3.653 -3.767 1.00 97.38 263 GLY A N 1
ATOM 2030 C CA . GLY A 1 263 ? -1.858 -3.586 -2.310 1.00 97.38 263 GLY A CA 1
ATOM 2031 C C . GLY A 1 263 ? -3.181 -3.605 -1.546 1.00 97.38 263 GLY A C 1
ATOM 2032 O O . GLY A 1 263 ? -3.315 -4.262 -0.508 1.00 97.38 263 GLY A O 1
ATOM 2033 N N . THR A 1 264 ? -4.200 -2.959 -2.114 1.00 97.81 264 THR A N 1
ATOM 2034 C CA . THR A 1 264 ? -5.561 -2.958 -1.568 1.00 97.81 264 THR A CA 1
ATOM 2035 C C . THR A 1 264 ? -6.162 -4.361 -1.601 1.00 97.81 264 THR A C 1
ATOM 2037 O O . THR A 1 264 ? -6.631 -4.848 -0.574 1.00 97.81 264 THR A O 1
ATOM 2040 N N . LEU A 1 265 ? -6.083 -5.057 -2.742 1.00 98.06 265 LEU A N 1
ATOM 2041 C CA . LEU A 1 265 ? -6.575 -6.430 -2.879 1.00 98.06 265 LEU A CA 1
ATOM 2042 C C . LEU A 1 265 ? -5.822 -7.393 -1.952 1.00 98.06 265 LEU A C 1
ATOM 2044 O O . LEU A 1 265 ? -6.455 -8.210 -1.283 1.00 98.06 265 LEU A O 1
ATOM 2048 N N . ALA A 1 266 ? -4.496 -7.270 -1.842 1.00 97.00 266 ALA A N 1
ATOM 2049 C CA . ALA A 1 266 ? -3.704 -8.072 -0.911 1.00 97.00 266 ALA A CA 1
ATOM 2050 C C . ALA A 1 266 ? -4.163 -7.874 0.545 1.00 97.00 266 ALA A C 1
ATOM 2052 O O . ALA A 1 266 ? -4.367 -8.842 1.276 1.00 97.00 266 ALA A O 1
ATOM 2053 N N . THR A 1 267 ? -4.397 -6.625 0.955 1.00 96.12 267 THR A N 1
ATOM 2054 C CA . THR A 1 267 ? -4.866 -6.302 2.309 1.00 96.12 267 THR A CA 1
ATOM 2055 C C . THR A 1 267 ? -6.293 -6.794 2.561 1.00 96.12 267 THR A C 1
ATOM 2057 O O . THR A 1 267 ? -6.547 -7.399 3.600 1.00 96.12 267 THR A O 1
ATOM 2060 N N . ILE A 1 268 ? -7.217 -6.623 1.609 1.00 97.44 268 ILE A N 1
ATOM 2061 C CA . ILE A 1 268 ? -8.585 -7.161 1.715 1.00 97.44 268 ILE A CA 1
ATOM 2062 C C . ILE A 1 268 ? -8.563 -8.683 1.849 1.00 97.44 268 ILE A C 1
ATOM 2064 O O . ILE A 1 268 ? -9.307 -9.243 2.648 1.00 97.44 268 ILE A O 1
ATOM 2068 N N . THR A 1 269 ? -7.685 -9.355 1.109 1.00 97.25 269 THR A N 1
ATOM 2069 C CA . THR A 1 269 ? -7.521 -10.812 1.186 1.00 97.25 269 THR A CA 1
ATOM 2070 C C . THR A 1 269 ? -7.107 -11.244 2.588 1.00 97.25 269 THR A C 1
ATOM 2072 O O . THR A 1 269 ? -7.709 -12.160 3.139 1.00 97.25 269 THR A O 1
ATOM 2075 N N . MET A 1 270 ? -6.132 -10.553 3.192 1.00 95.12 270 MET A N 1
ATOM 2076 C CA . MET A 1 270 ? -5.739 -10.788 4.587 1.00 95.12 270 MET A CA 1
ATOM 2077 C C . MET A 1 270 ? -6.919 -10.569 5.547 1.00 95.12 270 MET A C 1
ATOM 2079 O O . MET A 1 270 ? -7.144 -11.379 6.441 1.00 95.12 270 MET A O 1
ATOM 2083 N N . LEU A 1 271 ? -7.706 -9.509 5.337 1.00 95.56 271 LEU A N 1
ATOM 2084 C CA . LEU A 1 271 ? -8.879 -9.181 6.157 1.00 95.56 271 LEU A CA 1
ATOM 2085 C C . LEU A 1 271 ? -10.039 -10.175 6.016 1.00 95.56 271 LEU A C 1
ATOM 2087 O O . LEU A 1 271 ? -10.806 -10.350 6.961 1.00 95.56 271 LEU A O 1
ATOM 2091 N N . LYS A 1 272 ? -10.176 -10.816 4.853 1.00 96.19 272 LYS A N 1
ATOM 2092 C CA . LYS A 1 272 ? -11.174 -11.860 4.583 1.00 96.19 272 LYS A CA 1
ATOM 2093 C C . LYS A 1 272 ? -10.756 -13.245 5.108 1.00 96.19 272 LYS A C 1
ATOM 2095 O O . LYS A 1 272 ? -11.546 -14.181 5.001 1.00 96.19 272 LYS A O 1
ATOM 2100 N N . GLU A 1 273 ? -9.556 -13.375 5.680 1.00 94.25 273 GLU A N 1
ATOM 2101 C CA . GLU A 1 273 ? -9.031 -14.592 6.318 1.00 94.25 273 GLU A CA 1
ATOM 2102 C C . GLU A 1 273 ? -9.222 -15.848 5.439 1.00 94.25 273 GLU A C 1
ATOM 2104 O O . GLU A 1 273 ? -8.717 -15.903 4.316 1.00 94.25 273 GLU A O 1
ATOM 2109 N N . GLU A 1 274 ? -9.961 -16.859 5.914 1.00 92.44 274 GLU A N 1
ATOM 2110 C CA . GLU A 1 274 ? -10.189 -18.123 5.197 1.00 92.44 274 GLU A CA 1
ATOM 2111 C C . GLU A 1 274 ? -10.871 -17.933 3.831 1.00 92.44 274 GLU A C 1
ATOM 2113 O O . GLU A 1 274 ? -10.602 -18.692 2.899 1.00 92.44 274 GLU A O 1
ATOM 2118 N N . ALA A 1 275 ? -11.709 -16.901 3.686 1.00 95.62 275 ALA A N 1
ATOM 2119 C CA . ALA A 1 275 ? -12.414 -16.592 2.442 1.00 95.62 275 ALA A CA 1
ATOM 2120 C C . ALA A 1 275 ? -11.592 -15.714 1.481 1.00 95.62 275 ALA A C 1
ATOM 2122 O O . ALA A 1 275 ? -12.015 -15.469 0.349 1.00 95.62 275 ALA A O 1
ATOM 2123 N N . GLY A 1 276 ? -10.427 -15.213 1.907 1.00 95.88 276 GLY A N 1
ATOM 2124 C CA . GLY A 1 276 ? -9.636 -14.269 1.118 1.00 95.88 276 GLY A CA 1
ATOM 2125 C C . GLY A 1 276 ? -9.164 -14.857 -0.208 1.00 95.88 276 GLY A C 1
ATOM 2126 O O . GLY A 1 276 ? -9.301 -14.231 -1.257 1.00 95.88 276 GLY A O 1
ATOM 2127 N N . VAL A 1 277 ? -8.640 -16.084 -0.185 1.00 96.06 277 VAL A N 1
ATOM 2128 C CA . VAL A 1 277 ? -8.091 -16.718 -1.392 1.00 96.06 277 VAL A CA 1
ATOM 2129 C C . VAL A 1 277 ? -9.180 -17.025 -2.420 1.00 96.06 277 VAL A C 1
ATOM 2131 O O . VAL A 1 277 ? -8.971 -16.771 -3.604 1.00 96.06 277 VAL A O 1
ATOM 2134 N N . SER A 1 278 ? -10.345 -17.522 -1.994 1.00 96.44 278 SER A N 1
ATOM 2135 C CA . SER A 1 278 ? -11.476 -17.742 -2.907 1.00 96.44 278 SER A CA 1
ATOM 2136 C C . SER A 1 278 ? -11.978 -16.427 -3.500 1.00 96.44 278 SER A C 1
ATOM 2138 O O . SER A 1 278 ? -12.241 -16.361 -4.696 1.00 96.44 278 SER A O 1
ATOM 2140 N N . TRP A 1 279 ? -12.016 -15.357 -2.703 1.00 96.81 279 TRP A N 1
ATOM 2141 C CA . TRP A 1 279 ? -12.382 -14.026 -3.185 1.00 96.81 279 TRP A CA 1
ATOM 2142 C C . TRP A 1 279 ? -11.415 -13.503 -4.264 1.00 96.81 279 TRP A C 1
ATOM 2144 O O . TRP A 1 279 ? -11.864 -13.008 -5.295 1.00 96.81 279 TRP A O 1
ATOM 2154 N N . LEU A 1 280 ? -10.095 -13.677 -4.106 1.00 95.56 280 LEU A N 1
ATOM 2155 C CA . LEU A 1 280 ? -9.135 -13.323 -5.168 1.00 95.56 280 LEU A CA 1
ATOM 2156 C C . LEU A 1 280 ? -9.323 -14.151 -6.443 1.00 95.56 280 LEU A C 1
ATOM 2158 O O . LEU A 1 280 ? -9.180 -13.622 -7.545 1.00 95.56 280 LEU A O 1
ATOM 2162 N N . GLN A 1 281 ? -9.634 -15.442 -6.303 1.00 95.50 281 GLN A N 1
ATOM 2163 C CA . GLN A 1 281 ? -9.895 -16.318 -7.446 1.00 95.50 281 GLN A CA 1
ATOM 2164 C C . GLN A 1 281 ? -11.127 -15.860 -8.237 1.00 95.50 281 GLN A C 1
ATOM 2166 O O . GLN A 1 281 ? -11.088 -15.858 -9.465 1.00 95.50 281 GLN A O 1
ATOM 2171 N N . GLU A 1 282 ? -12.187 -15.422 -7.554 1.00 95.75 282 GLU A N 1
ATOM 2172 C CA . GLU A 1 282 ? -13.393 -14.862 -8.182 1.00 95.75 282 GLU A CA 1
ATOM 2173 C C . GLU A 1 282 ? -13.111 -13.561 -8.943 1.00 95.75 282 GLU A C 1
ATOM 2175 O O . GLU A 1 282 ? -13.688 -13.330 -10.005 1.00 95.75 282 GLU A O 1
ATOM 2180 N N . LEU A 1 283 ? -12.183 -12.737 -8.446 1.00 94.94 283 LEU A N 1
ATOM 2181 C CA . LEU A 1 283 ? -11.733 -11.521 -9.128 1.00 94.94 283 LEU A CA 1
ATOM 2182 C C . LEU A 1 283 ? -10.834 -11.791 -10.344 1.00 94.94 283 LEU A C 1
ATOM 2184 O O . LEU A 1 283 ? -10.547 -10.861 -11.096 1.00 94.94 283 LEU A O 1
ATOM 2188 N N . ALA A 1 284 ? -10.389 -13.037 -10.540 1.00 94.94 284 ALA A N 1
ATOM 2189 C CA . ALA A 1 284 ? -9.518 -13.456 -11.638 1.00 94.94 284 ALA A CA 1
ATOM 2190 C C . ALA A 1 284 ? -8.229 -12.616 -11.771 1.00 94.94 284 ALA A C 1
ATOM 2192 O O . ALA A 1 284 ? -7.718 -12.410 -12.873 1.00 94.94 284 ALA A O 1
ATOM 2193 N N . VAL A 1 285 ? -7.693 -12.138 -10.643 1.00 93.94 285 VAL A N 1
ATOM 2194 C CA . VAL A 1 285 ? -6.421 -11.402 -10.594 1.00 93.94 285 VAL A CA 1
ATOM 2195 C C . VAL A 1 285 ? -5.256 -12.353 -10.319 1.00 93.94 285 VAL A C 1
ATOM 2197 O O . VAL A 1 285 ? -5.430 -13.308 -9.557 1.00 93.94 285 VAL A O 1
ATOM 2200 N N . PRO A 1 286 ? -4.056 -12.117 -10.879 1.00 95.94 286 PRO A N 1
ATOM 2201 C CA . PRO A 1 286 ? -2.913 -12.948 -10.547 1.00 95.94 286 PRO A CA 1
ATOM 2202 C C . PRO A 1 286 ? -2.425 -12.718 -9.110 1.00 95.94 286 PRO A C 1
ATOM 2204 O O . PRO A 1 286 ? -2.268 -11.577 -8.669 1.00 95.94 286 PRO A O 1
ATOM 2207 N N . PHE A 1 287 ? -2.150 -13.790 -8.366 1.00 96.81 287 PHE A N 1
ATOM 2208 C CA . PHE A 1 287 ? -1.721 -13.706 -6.969 1.00 96.81 287 PHE A CA 1
ATOM 2209 C 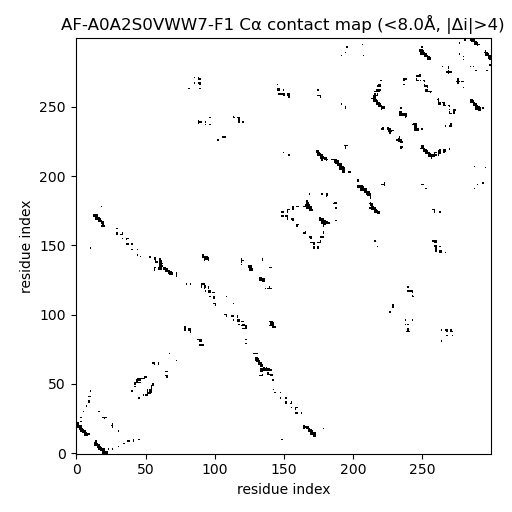C . PHE A 1 287 ? -0.853 -14.883 -6.511 1.00 96.81 287 PHE A C 1
ATOM 2211 O O . PHE A 1 287 ? -0.896 -15.987 -7.059 1.00 96.81 287 PHE A O 1
ATOM 2218 N N . VAL A 1 288 ? -0.120 -14.655 -5.420 1.00 96.44 288 VAL A N 1
ATOM 2219 C CA . VAL A 1 288 ? 0.558 -15.674 -4.611 1.00 96.44 288 VAL A CA 1
ATOM 2220 C C . VAL A 1 288 ? 0.196 -15.437 -3.148 1.00 96.44 288 VAL A C 1
ATOM 2222 O O . VAL A 1 288 ? 0.499 -14.387 -2.594 1.00 96.44 288 VAL A O 1
ATOM 2225 N N . ALA A 1 289 ? -0.435 -16.414 -2.510 1.00 94.62 289 ALA A N 1
ATOM 2226 C CA . ALA A 1 289 ? -0.786 -16.402 -1.097 1.00 94.62 289 ALA A CA 1
ATOM 2227 C C . ALA A 1 289 ? -0.062 -17.535 -0.365 1.00 94.62 289 ALA A C 1
ATOM 2229 O O . ALA A 1 289 ? 0.072 -18.647 -0.880 1.00 94.62 289 ALA A O 1
ATOM 2230 N N . VAL A 1 290 ? 0.399 -17.252 0.848 1.00 92.19 290 VAL A N 1
ATOM 2231 C CA . VAL A 1 290 ? 1.064 -18.206 1.735 1.00 92.19 290 VAL A CA 1
ATOM 2232 C C . VAL A 1 290 ? 0.323 -18.206 3.061 1.00 92.19 290 VAL A C 1
ATOM 2234 O O . VAL A 1 290 ? 0.123 -17.146 3.653 1.00 92.19 290 VAL A O 1
ATOM 2237 N N . ASP A 1 291 ? -0.085 -19.378 3.535 1.00 89.75 291 ASP A N 1
ATOM 2238 C CA . ASP A 1 291 ? -0.751 -19.511 4.830 1.00 89.75 291 ASP A CA 1
ATOM 2239 C C . ASP A 1 291 ? 0.236 -19.651 6.001 1.00 89.75 291 ASP A C 1
ATOM 2241 O O . ASP A 1 291 ? 1.452 -19.764 5.821 1.00 89.75 291 ASP A O 1
ATOM 2245 N N . LEU A 1 292 ? -0.283 -19.653 7.232 1.00 83.75 292 LEU A N 1
ATOM 2246 C CA . LEU A 1 292 ? 0.538 -19.789 8.444 1.00 83.75 292 LEU A CA 1
ATOM 2247 C C . LEU A 1 292 ? 1.252 -21.150 8.568 1.00 83.75 292 LEU A C 1
ATOM 2249 O O . LEU A 1 292 ? 2.168 -21.280 9.382 1.00 83.75 292 LEU A O 1
ATOM 2253 N N . GLN A 1 293 ? 0.859 -22.159 7.783 1.00 84.44 293 GLN A N 1
ATOM 2254 C CA . GLN A 1 293 ? 1.535 -23.457 7.692 1.00 84.44 293 GLN A CA 1
ATOM 2255 C C . GLN A 1 293 ? 2.570 -23.500 6.553 1.00 84.44 293 GLN A C 1
ATOM 2257 O O . GLN A 1 293 ? 3.227 -24.524 6.363 1.00 84.44 293 GLN A O 1
ATOM 2262 N N . GLY A 1 294 ? 2.738 -22.406 5.805 1.00 84.38 294 GLY A N 1
ATOM 2263 C CA . GLY A 1 294 ? 3.647 -22.312 4.667 1.00 84.38 294 GLY A CA 1
ATOM 2264 C C . GLY A 1 294 ? 3.107 -22.946 3.383 1.00 84.38 294 GLY A C 1
ATOM 2265 O O . GLY A 1 294 ? 3.868 -23.110 2.428 1.00 84.38 294 GLY A O 1
ATOM 2266 N N . ARG A 1 295 ? 1.820 -23.315 3.325 1.00 89.25 295 ARG A N 1
ATOM 2267 C CA . ARG A 1 295 ? 1.196 -23.799 2.088 1.00 89.25 295 ARG A CA 1
ATOM 2268 C C . ARG A 1 295 ? 0.983 -22.618 1.149 1.00 89.25 295 ARG A C 1
ATOM 2270 O O . ARG A 1 295 ? 0.548 -21.549 1.569 1.00 89.25 295 ARG A O 1
ATOM 2277 N N . ILE A 1 296 ? 1.292 -22.834 -0.126 1.00 92.12 296 ILE A N 1
ATOM 2278 C CA . ILE A 1 296 ? 1.228 -21.808 -1.168 1.00 92.12 296 ILE A CA 1
ATOM 2279 C C . ILE A 1 296 ? -0.020 -22.046 -2.019 1.00 92.12 296 ILE A C 1
ATOM 2281 O O . ILE A 1 296 ? -0.200 -23.138 -2.558 1.00 92.12 296 ILE A O 1
ATOM 2285 N N . ASN A 1 297 ? -0.842 -21.013 -2.183 1.00 91.88 297 ASN A N 1
ATOM 2286 C CA . ASN A 1 297 ? -1.912 -20.952 -3.174 1.00 91.88 297 ASN A CA 1
ATOM 2287 C C . ASN A 1 297 ? -1.582 -19.843 -4.177 1.00 91.88 297 ASN A C 1
ATOM 2289 O O . ASN A 1 297 ? -1.156 -18.762 -3.780 1.00 91.88 297 ASN A O 1
ATOM 2293 N N . ARG A 1 298 ? -1.712 -20.107 -5.475 1.00 89.88 298 ARG A N 1
ATOM 2294 C CA . ARG A 1 298 ? -1.358 -19.130 -6.506 1.00 89.88 298 ARG A CA 1
ATOM 2295 C C . ARG A 1 298 ? -2.196 -19.301 -7.760 1.00 89.88 298 ARG A C 1
ATOM 2297 O O . ARG A 1 298 ? -2.507 -20.428 -8.145 1.00 89.88 298 ARG A O 1
ATOM 2304 N N . ALA A 1 299 ? -2.441 -18.185 -8.423 1.00 89.69 299 ALA A N 1
ATOM 2305 C CA . ALA A 1 299 ? -2.906 -18.109 -9.796 1.00 89.69 299 ALA A CA 1
ATOM 2306 C C . ALA A 1 299 ? -2.018 -17.063 -10.474 1.00 89.69 299 ALA A C 1
ATOM 2308 O O . ALA A 1 299 ? -2.201 -15.881 -10.232 1.00 89.69 299 ALA A O 1
ATOM 2309 N N . VAL A 1 300 ? -0.986 -17.482 -11.207 1.00 78.25 300 VAL A N 1
ATOM 2310 C CA . VAL A 1 300 ? -0.021 -16.599 -11.893 1.00 78.25 300 VAL A CA 1
ATOM 2311 C C . VAL A 1 300 ? 0.300 -17.126 -13.276 1.00 78.25 300 VAL A C 1
ATOM 2313 O O . VAL A 1 300 ? 0.259 -18.368 -13.438 1.00 78.25 300 VAL A O 1
#

Organism: NCBI:txid2172099

Foldseek 3Di:
DDWDKDWDDAPNAIKMWTFDDPDDVLVVVLVVVLVVLRVVLCQAAPPVHCNHVQVVQQQCAQPDKDWDAQVVVVLLVVQVVLCVLLVNFSFQQLPQLVVQDPLVDLDRRDQVSLVVSLVLTDSPQWDDDNTITYRNHRNTGGHCSLFSLLVSQQVSLVSCVVSVTQAIWIGSRLKIFTNFHPPVRWFDWRFAFQLPDDPPPPDGHGPDTDGHGGFIKDKDFDSPRWDQHPNDTFGPQAGSVRSGGAAFWGMKIWTDRGSSVRSSLRSSLSNCHPCSLVSVVVVVTWMWTATPVRDIDTDD

Secondary structure (DSSP, 8-state):
-EEEEEEEEETTEEEEEEEEESSHHHHHHHHHHHHHHHHHHHHHH-TT-TTSHHHHHHHTTTT--EE--HHHHHHHHHHHHHHHHTTS-S-GGGGGGGGT--TTSS-PPPHHHHHHHHTT--GGG-EEETTEEE--STT-----TTTHHHHHHHHHHHHHHHTT--SEEEEETTEEEEEE--TTSPPEEEEEPPTT--TT-SSPPPSEEEEESSEEEEEEE-SS--EEETTEEE-S-B-TTTSSBP-SEEEEEEEESSHHHHHHHHHHHHHTGGGHHHHHHHTT--EEEEETT--EEEE-

pLDDT: mean 92.33, std 10.4, range [48.88, 98.75]

InterPro domains:
  IPR003374 ApbE-like superfamily [G3DSA:3.10.520.10] (1-299)
  IPR003374 ApbE-like superfamily [SSF143631] (4-285)
  IPR024932 Flavin transferase ApbE [PF02424] (11-282)
  IPR024932 Flavin transferase ApbE [PIRSF006268] (3-275)
  IPR024932 Flavin transferase ApbE [PTHR30040] (4-283)